Protein AF-A0A960M3T7-F1 (afdb_monomer)

Secondary structure (DSSP, 8-state):
---HHHHHTS-GGGG---S-GGG----SGGGHHHHHHHHHHTTSSS-B--S-SEEEEEEEE---HHHHHHHHHHHHHHHHTT-EEEEEEEEEE-PBP-TTT---SS--BHHHHHHHHHHTS---HHHHTS-EEEEEEPPBTTBSS--HHHHHHHHHTT-PPP--EEEE--TTSHHHHHHHHHHHS-TTS-EEEEB-S--TTS-HHHHHHHHHHHHHHHTT----

Nearest PDB structures (foldseek):
  8gh9-assembly1_A  TM=3.293E-01  e=2.771E-01  Homo sapiens
  3ooj-assembly1_F  TM=2.037E-01  e=3.857E-02  Escherichia coli
  6jo3-assembly1_A-2  TM=1.982E-01  e=5.579E-01  Thermoplasma acidophilum DSM 1728
  2yfk-assembly1_A-3  TM=1.477E-01  e=4.913E-01  Enterococcus faecalis
  9cbh-assembly1_A  TM=2.187E-01  e=2.737E+00  Danio rerio

Radius of gyration: 17.66 Å; Cα contacts (8 Å, |Δi|>4): 380; chains: 1; bounding box: 38×35×48 Å

Mean predicted aligned error: 3.91 Å

Sequence (224 aa):
MQSLEKITDCPYMGWIQQGERWTFQDWMEDKREEILPIIEKMGYFDEKRAQESSYRYGVVLGSLHASVKRRIAFLIEEWKRGVRFEAVVFLTGQRKLHPEKEPFEGLETETEMMIWAWKNAEMPMELRSLPFVAIDAKPHPFRQRPNTLITVQTWLAQNPQPGKCLVVSCQPYLNYQYQILRMVLPETFEIEIVGPSGGRQNPLSVLLDTVARTEIIKKGYLLL

Foldseek 3Di:
DDDPCNLVVHDLVVLADDDDQVPDDQPPPVCLVVVLVVLVVVVQFAFFADPDQEKQEAEEEFDQLVFLLQQLVRSQVNVVVRRDYQEYEYLFAADAHDCVRHVDDPDGGSQRSSVVSNVPDDHDVVRVPHHYYYQHFYADPVGNHDDSLRSLVSVVVVVDDFIEYAYEGEGNQQLLSVLSCVVRDDPSYHYDYGGHGDPSPRRVSSSSNSVSSNVCSVVVDDPD

Solvent-accessible surface area (backbone atoms only — not comparable to full-atom values): 12717 Å² total; per-residue (Å²): 130,88,54,68,48,73,76,65,75,42,57,53,77,77,37,57,76,83,80,57,78,92,72,56,68,80,54,65,60,92,46,43,86,72,49,48,64,52,48,47,75,70,58,39,32,59,59,39,76,79,90,65,52,72,31,47,28,38,31,39,54,62,61,60,56,74,56,35,54,52,28,54,51,45,54,49,49,44,41,75,75,59,34,46,54,64,27,37,37,34,41,23,16,66,33,68,55,49,62,92,77,42,77,56,84,95,52,62,25,40,35,53,47,50,53,50,52,57,75,71,50,92,66,60,66,73,72,70,69,38,56,74,46,76,36,73,19,64,53,45,100,92,34,93,53,48,47,73,67,52,19,49,53,54,44,55,74,69,64,66,80,75,39,36,31,43,34,29,40,43,33,51,46,44,64,37,53,47,53,54,46,66,73,69,50,59,86,64,45,44,79,46,76,27,27,51,52,36,50,79,86,51,55,53,33,52,52,44,22,45,51,26,55,32,58,42,41,73,73,71,49,82,89,126

pLDDT: mean 93.37, std 8.19, range [50.06, 98.88]

Structure (mmCIF, N/CA/C/O backbone):
data_AF-A0A960M3T7-F1
#
_entry.id   AF-A0A960M3T7-F1
#
loop_
_atom_site.group_PDB
_atom_site.id
_atom_site.type_symbol
_atom_site.label_atom_id
_atom_site.label_alt_id
_atom_site.label_comp_id
_atom_site.label_asym_id
_atom_site.label_entity_id
_atom_site.label_seq_id
_atom_site.pdbx_PDB_ins_code
_atom_site.Cartn_x
_atom_site.Cartn_y
_atom_site.Cartn_z
_atom_site.occupancy
_atom_site.B_iso_or_equiv
_atom_site.auth_seq_id
_atom_site.auth_comp_id
_atom_site.auth_asym_id
_atom_site.auth_atom_id
_atom_site.pdbx_PDB_model_num
ATOM 1 N N . MET A 1 1 ? -4.597 0.255 -30.451 1.00 50.06 1 MET A N 1
ATOM 2 C CA . MET A 1 1 ? -3.673 0.497 -29.321 1.00 50.06 1 MET A CA 1
ATOM 3 C C . MET A 1 1 ? -2.579 -0.556 -29.419 1.00 50.06 1 MET A C 1
ATOM 5 O O . MET A 1 1 ? -2.932 -1.728 -29.485 1.00 50.06 1 MET A O 1
ATOM 9 N N . GLN A 1 2 ? -1.306 -0.181 -29.570 1.00 57.41 2 GLN A N 1
ATOM 10 C CA . GLN A 1 2 ? -0.222 -1.173 -29.520 1.00 57.41 2 GLN A CA 1
ATOM 11 C C . GLN A 1 2 ? -0.168 -1.757 -28.100 1.00 57.41 2 GLN A C 1
ATOM 13 O O . GLN A 1 2 ? -0.312 -1.013 -27.131 1.00 57.41 2 GLN A O 1
ATOM 18 N N . SER A 1 3 ? -0.051 -3.081 -27.974 1.00 78.81 3 SER A N 1
ATOM 19 C CA . SER A 1 3 ? 0.111 -3.732 -26.673 1.00 78.81 3 SER A CA 1
ATOM 20 C C . SER A 1 3 ? 1.536 -3.513 -26.165 1.00 78.81 3 SER A C 1
ATOM 22 O O . SER A 1 3 ? 2.467 -3.482 -26.966 1.00 78.81 3 SER A O 1
ATOM 24 N N . LEU A 1 4 ? 1.715 -3.389 -24.846 1.00 77.88 4 LEU A N 1
ATOM 25 C CA . LEU A 1 4 ? 3.041 -3.223 -24.235 1.00 77.88 4 LEU A CA 1
ATOM 26 C C . LEU A 1 4 ? 4.026 -4.313 -24.690 1.00 77.88 4 LEU A C 1
ATOM 28 O O . LEU A 1 4 ? 5.156 -3.992 -25.026 1.00 77.88 4 LEU A O 1
ATOM 32 N N . GLU A 1 5 ? 3.566 -5.563 -24.815 1.00 73.38 5 GLU A N 1
ATOM 33 C CA . GLU A 1 5 ? 4.363 -6.698 -25.311 1.00 73.38 5 GLU A CA 1
ATOM 34 C C . GLU A 1 5 ? 4.968 -6.462 -26.703 1.00 73.38 5 GLU A C 1
ATOM 36 O O . GLU A 1 5 ? 6.069 -6.929 -26.981 1.00 73.38 5 GLU A O 1
ATOM 41 N N . LYS A 1 6 ? 4.277 -5.713 -27.576 1.00 74.31 6 LYS A N 1
ATOM 42 C CA . LYS A 1 6 ? 4.786 -5.377 -28.915 1.00 74.31 6 LYS A CA 1
ATOM 43 C C . LYS A 1 6 ? 5.873 -4.304 -28.879 1.00 74.31 6 LYS A C 1
ATOM 45 O O . LYS A 1 6 ? 6.713 -4.285 -29.765 1.00 74.31 6 LYS A O 1
ATOM 50 N N . ILE A 1 7 ? 5.847 -3.414 -27.888 1.00 68.69 7 ILE A N 1
ATOM 51 C CA . ILE A 1 7 ? 6.826 -2.322 -27.740 1.00 68.69 7 ILE A CA 1
ATOM 52 C C . ILE A 1 7 ? 8.078 -2.829 -27.023 1.00 68.69 7 ILE A C 1
ATOM 54 O O . ILE A 1 7 ? 9.207 -2.463 -27.355 1.00 68.69 7 ILE A O 1
ATOM 58 N N . THR A 1 8 ? 7.894 -3.709 -26.042 1.00 72.94 8 THR A N 1
ATOM 59 C CA . THR A 1 8 ? 8.995 -4.304 -25.282 1.00 72.94 8 THR A CA 1
ATOM 60 C C . THR A 1 8 ? 9.704 -5.426 -26.032 1.00 72.94 8 THR A C 1
ATOM 62 O O . THR A 1 8 ? 10.828 -5.738 -25.653 1.00 72.94 8 THR A O 1
ATOM 65 N N . ASP A 1 9 ? 9.072 -6.018 -27.053 1.00 76.81 9 ASP A N 1
ATOM 66 C CA . ASP A 1 9 ? 9.498 -7.274 -27.700 1.00 76.81 9 ASP A CA 1
ATOM 67 C C . ASP A 1 9 ? 9.790 -8.383 -26.670 1.00 76.81 9 ASP A C 1
ATOM 69 O O . ASP A 1 9 ? 10.733 -9.164 -26.761 1.00 76.81 9 ASP A O 1
ATOM 73 N N . CYS A 1 10 ? 9.008 -8.383 -25.590 1.00 75.56 10 CYS A N 1
ATOM 74 C CA . CYS A 1 10 ? 9.244 -9.226 -24.429 1.00 75.56 10 CYS A CA 1
ATOM 75 C C . CYS A 1 10 ? 7.912 -9.513 -23.728 1.00 75.56 10 CYS A C 1
ATOM 77 O O . CYS A 1 10 ? 7.181 -8.554 -23.439 1.00 75.56 10 CYS A O 1
ATOM 79 N N . PRO A 1 11 ? 7.583 -10.788 -23.436 1.00 78.00 11 PRO A N 1
ATOM 80 C CA . PRO A 1 11 ? 6.364 -11.142 -22.716 1.00 78.00 11 PRO A CA 1
ATOM 81 C C . PRO A 1 11 ? 6.416 -10.628 -21.274 1.00 78.00 11 PRO A C 1
ATOM 83 O O . PRO A 1 11 ? 7.497 -10.456 -20.714 1.00 78.00 11 PRO A O 1
ATOM 86 N N . TYR A 1 12 ? 5.255 -10.485 -20.622 1.00 74.19 12 TYR A N 1
ATOM 87 C CA . TYR A 1 12 ? 5.168 -10.020 -19.226 1.00 74.19 12 TYR A CA 1
ATOM 88 C C . TYR A 1 12 ? 6.132 -10.738 -18.263 1.00 74.19 12 TYR A C 1
ATOM 90 O O . TYR A 1 12 ? 6.700 -10.110 -17.374 1.00 74.19 12 TYR A O 1
ATOM 98 N N . MET A 1 13 ? 6.353 -12.045 -18.442 1.00 75.25 13 MET A N 1
ATOM 99 C CA . MET A 1 13 ? 7.277 -12.818 -17.599 1.00 75.25 13 MET A CA 1
ATOM 100 C C . MET A 1 13 ? 8.719 -12.309 -17.659 1.00 75.25 13 MET A C 1
ATOM 102 O O . MET A 1 13 ? 9.418 -12.368 -16.653 1.00 75.25 13 MET A O 1
ATOM 106 N N . GLY A 1 14 ? 9.156 -11.782 -18.803 1.00 80.50 14 GLY A N 1
ATOM 107 C CA . GLY A 1 14 ? 10.494 -11.215 -18.947 1.00 80.50 14 GLY A CA 1
ATOM 108 C C . GLY A 1 14 ? 10.637 -9.822 -18.333 1.00 80.50 14 GLY A C 1
ATOM 109 O O . GLY A 1 14 ? 11.737 -9.283 -18.333 1.00 80.50 14 GLY A O 1
ATOM 110 N N . TRP A 1 15 ? 9.559 -9.234 -17.797 1.00 86.75 15 TRP A N 1
ATOM 111 C CA . TRP A 1 15 ? 9.626 -7.952 -17.089 1.00 86.75 15 TRP A CA 1
ATOM 112 C C . TRP A 1 15 ? 9.791 -8.107 -15.577 1.00 86.75 15 TRP A C 1
ATOM 114 O O . TRP A 1 15 ? 10.105 -7.137 -14.888 1.00 86.75 15 TRP A O 1
ATOM 124 N N . ILE A 1 16 ? 9.550 -9.309 -15.047 1.00 89.00 16 ILE A N 1
ATOM 125 C CA . ILE A 1 16 ? 9.663 -9.579 -13.617 1.00 89.00 16 ILE A CA 1
ATOM 126 C C . ILE A 1 16 ? 11.135 -9.658 -13.234 1.00 89.00 16 ILE A C 1
ATOM 128 O O . ILE A 1 16 ? 11.885 -10.475 -13.762 1.00 89.00 16 ILE A O 1
ATOM 132 N N . GLN A 1 17 ? 11.517 -8.871 -12.232 1.00 90.94 17 GLN A N 1
ATOM 133 C CA . GLN A 1 17 ? 12.835 -8.956 -11.610 1.00 90.94 17 GLN A CA 1
ATOM 134 C C . GLN A 1 17 ? 12.744 -9.532 -10.197 1.00 90.94 17 GLN A C 1
ATOM 136 O O . GLN A 1 17 ? 11.734 -9.389 -9.502 1.00 90.94 17 GLN A O 1
ATOM 141 N N . GLN A 1 18 ? 13.810 -10.215 -9.782 1.00 86.44 18 GLN A N 1
ATOM 142 C CA . GLN A 1 18 ? 13.960 -10.761 -8.434 1.00 86.44 18 GLN A CA 1
ATOM 143 C C . GLN A 1 18 ? 14.681 -9.763 -7.525 1.00 86.44 18 GLN A C 1
ATOM 145 O O . GLN A 1 18 ? 15.472 -8.944 -7.986 1.00 86.44 18 GLN A O 1
ATOM 150 N N . GLY A 1 19 ? 14.427 -9.861 -6.221 1.00 85.12 19 GLY A N 1
ATOM 151 C CA . GLY A 1 19 ? 15.014 -8.972 -5.221 1.00 85.12 19 GLY A CA 1
ATOM 152 C C . GLY A 1 19 ? 14.168 -7.733 -4.934 1.00 85.12 19 GLY A C 1
ATOM 153 O O . GLY A 1 19 ? 12.964 -7.691 -5.198 1.00 85.12 19 GLY A O 1
ATOM 154 N N . GLU A 1 20 ? 14.799 -6.736 -4.323 1.00 83.31 20 GLU A N 1
ATOM 155 C CA . GLU A 1 20 ? 14.128 -5.509 -3.910 1.00 83.31 20 GLU A CA 1
ATOM 156 C C . GLU A 1 20 ? 14.073 -4.510 -5.071 1.00 83.31 20 GLU A C 1
ATOM 158 O O . GLU A 1 20 ? 15.020 -4.355 -5.833 1.00 83.31 20 GLU A O 1
ATOM 163 N N . ARG A 1 21 ? 12.965 -3.776 -5.206 1.00 87.00 21 ARG A N 1
ATOM 164 C CA . ARG A 1 21 ? 12.732 -2.908 -6.381 1.00 87.00 21 ARG A CA 1
ATOM 165 C C . ARG A 1 21 ? 13.755 -1.788 -6.560 1.00 87.00 21 ARG A C 1
ATOM 167 O O . ARG A 1 21 ? 13.882 -1.250 -7.648 1.00 87.00 21 ARG A O 1
ATOM 174 N N . TRP A 1 22 ? 14.461 -1.414 -5.497 1.00 83.12 22 TRP A N 1
ATOM 175 C CA . TRP A 1 22 ? 15.534 -0.419 -5.561 1.00 83.12 22 TRP A CA 1
ATOM 176 C C . TRP A 1 22 ? 16.887 -1.003 -5.986 1.00 83.12 22 TRP A C 1
ATOM 178 O O . TRP A 1 22 ? 17.843 -0.249 -6.104 1.00 83.12 22 TRP A O 1
ATOM 188 N N . THR A 1 23 ? 16.983 -2.321 -6.173 1.00 87.75 23 THR A N 1
ATOM 189 C CA . THR A 1 23 ? 18.163 -3.004 -6.723 1.00 87.75 23 THR A CA 1
ATOM 190 C C . THR A 1 23 ? 17.923 -3.497 -8.148 1.00 87.75 23 THR A C 1
ATOM 192 O O . THR A 1 23 ? 18.740 -4.248 -8.676 1.00 87.75 23 THR A O 1
ATOM 195 N N . PHE A 1 24 ? 16.779 -3.155 -8.748 1.00 91.75 24 PHE A N 1
ATOM 196 C CA . PHE A 1 24 ? 16.462 -3.541 -10.118 1.00 91.75 24 PHE A CA 1
ATOM 197 C C . PHE A 1 24 ? 17.435 -2.885 -11.089 1.00 91.75 24 PHE A C 1
ATOM 199 O O . PHE A 1 24 ? 17.884 -1.761 -10.877 1.00 91.75 24 PHE A O 1
ATOM 206 N N . GLN A 1 25 ? 17.751 -3.605 -12.160 1.00 88.56 25 GLN A N 1
ATOM 207 C CA . GLN A 1 25 ? 18.485 -3.025 -13.271 1.00 88.56 25 GLN A CA 1
ATOM 208 C C . GLN A 1 25 ? 17.537 -2.128 -14.063 1.00 88.56 25 GLN A C 1
ATOM 210 O O . GLN A 1 25 ? 16.398 -2.512 -14.347 1.00 88.56 25 GLN A O 1
ATOM 215 N N . ASP A 1 26 ? 18.015 -0.950 -14.443 1.00 87.00 26 ASP A N 1
ATOM 216 C CA . ASP A 1 26 ? 17.256 0.004 -15.247 1.00 87.00 26 ASP A CA 1
ATOM 217 C C . ASP A 1 26 ? 17.389 -0.345 -16.730 1.00 87.00 26 ASP A C 1
ATOM 219 O O . ASP A 1 26 ? 18.117 0.285 -17.493 1.00 87.00 26 ASP A O 1
ATOM 223 N N . TRP A 1 27 ? 16.702 -1.414 -17.132 1.00 83.69 27 TRP A N 1
ATOM 224 C CA . TRP A 1 27 ? 16.558 -1.803 -18.533 1.00 83.69 27 TRP A CA 1
ATOM 225 C C . TRP A 1 27 ? 15.289 -1.160 -19.131 1.00 83.69 27 TRP A C 1
ATOM 227 O O . TRP A 1 27 ? 14.293 -0.975 -18.429 1.00 83.69 27 TRP A O 1
ATOM 237 N N . MET A 1 28 ? 15.330 -0.824 -20.429 1.00 87.88 28 MET A N 1
ATOM 238 C CA . MET A 1 28 ? 1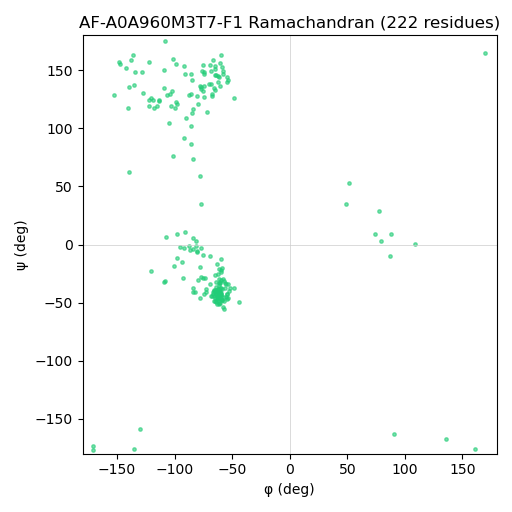4.270 -0.162 -21.226 1.00 87.88 28 MET A CA 1
ATOM 239 C C . MET A 1 28 ? 14.042 1.334 -20.976 1.00 87.88 28 MET A C 1
ATOM 241 O O . MET A 1 28 ? 13.081 1.891 -21.503 1.00 87.88 28 MET A O 1
ATOM 245 N N . GLU A 1 29 ? 14.897 2.019 -20.216 1.00 94.25 29 GLU A N 1
ATOM 246 C CA . GLU A 1 29 ? 14.758 3.472 -20.020 1.00 94.25 29 GLU A CA 1
ATOM 247 C C . GLU A 1 29 ? 14.780 4.270 -21.334 1.00 94.25 29 GLU A C 1
ATOM 249 O O . GLU A 1 29 ? 14.091 5.282 -21.455 1.00 94.25 29 GLU A O 1
ATOM 254 N N . ASP A 1 30 ? 15.481 3.772 -22.352 1.00 94.00 30 ASP A N 1
ATOM 255 C CA . ASP A 1 30 ? 15.488 4.307 -23.715 1.00 94.00 30 ASP A CA 1
ATOM 256 C C . ASP A 1 30 ? 14.097 4.306 -24.382 1.00 94.00 30 ASP A C 1
ATOM 258 O O . ASP A 1 30 ? 13.835 5.141 -25.244 1.00 94.00 30 ASP A O 1
ATOM 262 N N . LYS A 1 31 ? 13.174 3.441 -23.935 1.00 93.44 31 LYS A N 1
ATOM 263 C CA . LYS A 1 31 ? 11.785 3.341 -24.425 1.00 93.44 31 LYS A CA 1
ATOM 264 C C . LYS A 1 31 ? 10.761 4.070 -23.549 1.00 93.44 31 LYS A C 1
ATOM 266 O O . LYS A 1 31 ? 9.551 3.900 -23.738 1.00 93.44 31 LYS A O 1
ATOM 271 N N . ARG A 1 32 ? 11.195 4.866 -22.565 1.00 94.75 32 ARG A N 1
ATOM 272 C CA . ARG A 1 32 ? 10.296 5.518 -21.593 1.00 94.75 32 ARG A CA 1
ATOM 273 C C . ARG A 1 32 ? 9.186 6.335 -22.256 1.00 94.75 32 ARG A C 1
ATOM 275 O O . ARG A 1 32 ? 8.031 6.184 -21.864 1.00 94.75 32 ARG A O 1
ATOM 282 N N . GLU A 1 33 ? 9.510 7.152 -23.256 1.00 95.44 33 GLU A N 1
ATOM 283 C CA . GLU A 1 33 ? 8.531 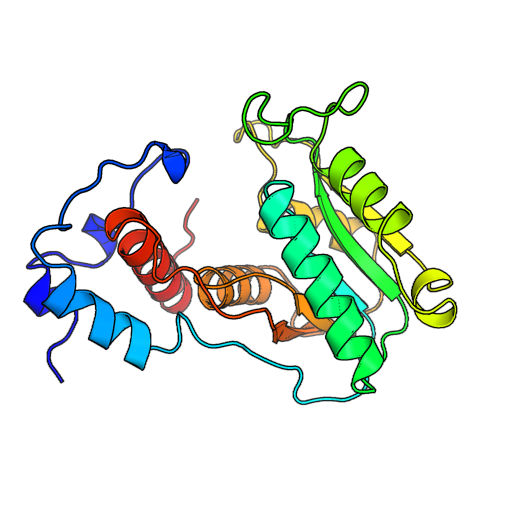8.021 -23.933 1.00 95.44 33 GLU A CA 1
ATOM 284 C C . GLU A 1 33 ? 7.449 7.233 -24.691 1.00 95.44 33 GLU A C 1
ATOM 286 O O . GLU A 1 33 ? 6.321 7.701 -24.834 1.00 95.44 33 GLU A O 1
ATOM 291 N N . GLU A 1 34 ? 7.749 6.004 -25.119 1.00 94.31 34 GLU A N 1
ATOM 292 C CA . GLU A 1 34 ? 6.789 5.123 -25.792 1.00 94.31 34 GLU A CA 1
ATOM 293 C C . GLU A 1 34 ? 5.920 4.344 -24.792 1.00 94.31 34 GLU A C 1
ATOM 295 O O . GLU A 1 34 ? 4.709 4.194 -24.979 1.00 94.31 34 GLU A O 1
ATOM 300 N N . ILE A 1 35 ? 6.526 3.851 -23.708 1.00 94.00 35 ILE A N 1
ATOM 301 C CA . ILE A 1 35 ? 5.872 2.961 -22.740 1.00 94.00 35 ILE A CA 1
ATOM 302 C C . ILE A 1 35 ? 5.037 3.740 -21.718 1.00 94.00 35 ILE A C 1
ATOM 304 O O . ILE A 1 35 ? 3.928 3.324 -21.365 1.00 94.00 35 ILE A O 1
ATOM 308 N N . LEU A 1 36 ? 5.545 4.871 -21.227 1.00 95.62 36 LEU A N 1
ATOM 309 C CA . LEU A 1 36 ? 4.936 5.606 -20.119 1.00 95.62 36 LEU A CA 1
ATOM 310 C C . LEU A 1 36 ? 3.500 6.082 -20.418 1.00 95.62 36 LEU A C 1
ATOM 312 O O . LEU A 1 36 ? 2.641 5.866 -19.558 1.00 95.62 36 LEU A O 1
ATOM 316 N N . PRO A 1 37 ? 3.172 6.620 -21.616 1.00 95.88 37 PRO A N 1
ATOM 317 C CA . PRO A 1 37 ? 1.796 6.999 -21.952 1.00 95.88 37 PRO A CA 1
ATOM 318 C C . PRO A 1 37 ? 0.813 5.820 -21.958 1.00 95.88 37 PRO A C 1
ATOM 320 O O . PRO A 1 37 ? -0.390 6.008 -21.778 1.00 95.88 37 PRO A O 1
ATOM 323 N N . ILE A 1 38 ? 1.293 4.594 -22.184 1.00 95.12 38 ILE A N 1
ATOM 324 C CA . ILE A 1 38 ? 0.450 3.394 -22.164 1.00 95.12 38 ILE A CA 1
ATOM 325 C C . ILE A 1 38 ? 0.169 2.980 -20.722 1.00 95.12 38 ILE A C 1
ATOM 327 O O . ILE A 1 38 ? -0.987 2.747 -20.378 1.00 95.12 38 ILE A O 1
ATOM 331 N N . ILE A 1 39 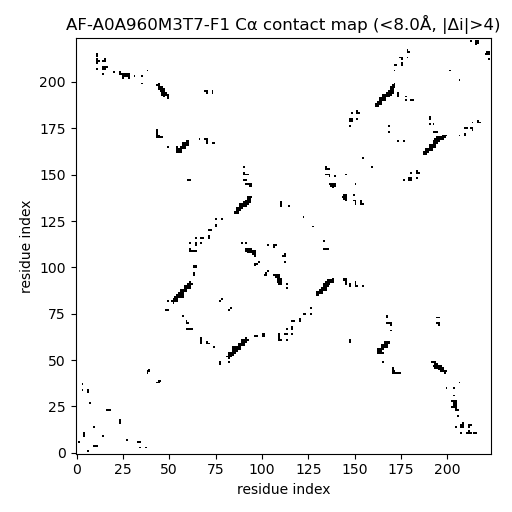? 1.197 2.958 -19.867 1.00 95.50 39 ILE A N 1
ATOM 332 C CA . ILE A 1 39 ? 1.040 2.679 -18.430 1.00 95.50 39 ILE A CA 1
ATOM 333 C C . ILE A 1 39 ? 0.113 3.717 -17.774 1.00 95.50 39 ILE A C 1
ATOM 335 O O . ILE A 1 39 ? -0.730 3.370 -16.945 1.00 95.50 39 ILE A O 1
ATOM 339 N N . GLU A 1 40 ? 0.204 4.977 -18.199 1.00 96.00 40 GLU A N 1
ATOM 340 C CA . GLU A 1 40 ? -0.703 6.049 -17.786 1.00 96.00 40 GLU A CA 1
ATOM 341 C C . GLU A 1 40 ? -2.152 5.773 -18.197 1.00 96.00 40 GLU A C 1
ATOM 343 O O . GLU A 1 40 ? -3.030 5.752 -17.339 1.00 96.00 40 GLU A O 1
ATOM 348 N N . LYS A 1 41 ? -2.407 5.444 -19.472 1.00 95.25 41 LYS A N 1
ATOM 349 C CA . LYS A 1 41 ? -3.750 5.057 -19.953 1.00 95.25 41 LYS A CA 1
ATOM 350 C C . LYS A 1 41 ? -4.323 3.827 -19.243 1.00 95.25 41 LYS A C 1
ATOM 352 O O . LYS A 1 41 ? -5.536 3.640 -19.233 1.00 95.25 41 LYS A O 1
ATOM 357 N N . MET A 1 42 ? -3.472 2.990 -18.649 1.00 94.06 42 MET A N 1
ATOM 358 C CA . MET A 1 42 ? -3.873 1.847 -17.824 1.00 94.06 42 MET A CA 1
ATOM 359 C C . MET A 1 42 ? -4.232 2.232 -16.370 1.00 94.06 42 MET A C 1
ATOM 361 O O . MET A 1 42 ? -4.608 1.358 -15.587 1.00 94.06 42 MET A O 1
ATOM 365 N N . GLY A 1 43 ? -4.124 3.510 -15.984 1.00 95.94 43 GLY A N 1
ATOM 366 C CA . GLY A 1 43 ? -4.530 4.025 -14.671 1.00 95.94 43 GLY A CA 1
ATOM 367 C C . GLY A 1 43 ? -3.543 3.725 -13.535 1.00 95.94 43 GLY A C 1
ATOM 368 O O . GLY A 1 43 ? -3.953 3.550 -12.382 1.00 95.94 43 GLY A O 1
ATOM 369 N N . TYR A 1 44 ? -2.248 3.608 -13.846 1.00 97.06 44 TYR A N 1
ATOM 370 C CA . TYR A 1 44 ? -1.194 3.315 -12.861 1.00 97.06 44 TYR A CA 1
ATOM 371 C C . TYR A 1 44 ? -0.625 4.551 -12.157 1.00 97.06 44 TYR A C 1
ATOM 373 O O . TYR A 1 44 ? 0.193 4.391 -11.256 1.00 97.06 44 TYR A O 1
ATOM 381 N N . PHE A 1 45 ? -1.026 5.767 -12.533 1.00 98.00 45 PHE A N 1
ATOM 382 C CA . PHE A 1 45 ? -0.475 6.995 -11.941 1.00 98.00 45 PHE A CA 1
ATOM 383 C C . PHE A 1 45 ? -1.514 7.881 -11.272 1.00 98.00 45 PHE A C 1
ATOM 385 O O . PHE A 1 45 ? -1.152 8.642 -10.374 1.00 98.00 45 PHE A O 1
ATOM 392 N N . ASP A 1 46 ? -2.779 7.751 -11.657 1.00 98.00 46 ASP A N 1
ATOM 393 C CA . ASP A 1 46 ? -3.843 8.600 -11.144 1.00 98.00 46 ASP A CA 1
ATOM 394 C C . ASP A 1 46 ? -4.225 8.235 -9.716 1.00 98.00 46 ASP A C 1
ATOM 396 O O . ASP A 1 46 ? -4.154 7.079 -9.284 1.00 98.00 46 ASP A O 1
ATOM 400 N N . GLU A 1 47 ? -4.642 9.253 -8.979 1.00 98.25 47 GLU A N 1
ATOM 401 C CA . GLU A 1 47 ? -5.230 9.089 -7.662 1.00 98.25 47 GLU A CA 1
ATOM 402 C C . GLU A 1 47 ? -6.522 8.267 -7.753 1.00 98.25 47 GLU A C 1
ATOM 404 O O . GLU A 1 47 ? -7.330 8.451 -8.663 1.00 98.25 47 GLU A O 1
ATOM 409 N N . LYS A 1 48 ? -6.737 7.375 -6.784 1.00 98.50 48 LYS A N 1
ATOM 410 C CA . LYS A 1 48 ? -8.001 6.648 -6.628 1.00 98.50 48 LYS A CA 1
ATOM 411 C C . LYS A 1 48 ? -8.605 7.012 -5.283 1.00 98.50 48 LYS A C 1
ATOM 413 O O . LYS A 1 48 ? -7.988 6.738 -4.259 1.00 98.50 48 LYS A O 1
ATOM 418 N N . ARG A 1 49 ? -9.784 7.635 -5.301 1.00 98.62 49 ARG A N 1
ATOM 419 C CA . ARG A 1 49 ? -10.553 8.065 -4.121 1.00 98.62 49 ARG A CA 1
ATOM 420 C C . ARG A 1 49 ? -11.648 7.051 -3.798 1.00 98.62 49 ARG A C 1
ATOM 422 O O . ARG A 1 49 ? -12.120 6.366 -4.705 1.00 98.62 49 ARG A O 1
ATOM 429 N N . ALA A 1 50 ? -12.074 7.018 -2.537 1.00 98.62 50 ALA A N 1
ATOM 430 C CA . ALA A 1 50 ? -13.168 6.165 -2.090 1.00 98.62 50 ALA A CA 1
ATOM 431 C C . ALA A 1 50 ? -14.473 6.505 -2.833 1.00 98.62 50 ALA A C 1
ATOM 433 O O . ALA A 1 50 ? -14.799 7.685 -3.011 1.00 98.62 50 ALA A O 1
ATOM 434 N N . GLN A 1 51 ? -15.218 5.498 -3.265 1.00 98.50 51 GLN A N 1
ATOM 435 C CA . GLN A 1 51 ? -16.522 5.658 -3.902 1.00 98.50 51 GLN A CA 1
ATOM 436 C C . GLN A 1 51 ? -17.649 5.577 -2.873 1.00 98.50 51 GLN A C 1
ATOM 438 O O . GLN A 1 51 ? -18.674 6.236 -3.033 1.00 98.50 51 GLN A O 1
ATOM 443 N N . GLU A 1 52 ? -17.439 4.836 -1.785 1.00 98.38 52 GLU A N 1
ATOM 444 C CA . GLU A 1 52 ? -18.391 4.753 -0.681 1.00 98.38 52 GLU A CA 1
ATOM 445 C C . GLU A 1 52 ? -17.991 5.625 0.509 1.00 98.38 52 GLU A C 1
ATOM 447 O O . GLU A 1 52 ? -16.830 6.008 0.675 1.00 98.38 52 GLU A O 1
ATOM 452 N N . SER A 1 53 ? -18.971 5.938 1.359 1.00 98.25 53 SER A N 1
ATOM 453 C CA . SER A 1 53 ? -18.801 6.804 2.528 1.00 98.25 53 SER A CA 1
ATOM 454 C C . SER A 1 53 ? -18.600 6.049 3.844 1.00 98.25 53 SER A C 1
ATOM 456 O O . SER A 1 53 ? -18.222 6.673 4.834 1.00 98.25 53 SER A O 1
ATOM 458 N N . SER A 1 54 ? -18.830 4.733 3.889 1.00 98.62 54 SER A N 1
ATOM 459 C CA . SER A 1 54 ? -18.755 3.934 5.117 1.00 98.62 54 SER A CA 1
ATOM 460 C C . SER A 1 54 ? -18.104 2.575 4.876 1.00 98.62 54 SER A C 1
ATOM 462 O O . SER A 1 54 ? -18.416 1.884 3.909 1.00 98.62 54 SER A O 1
ATOM 464 N N . TYR A 1 55 ? -17.201 2.199 5.777 1.00 98.81 55 TYR A N 1
ATOM 465 C CA . TYR A 1 55 ? -16.452 0.949 5.750 1.00 98.81 55 TYR A CA 1
ATOM 466 C C . TYR A 1 55 ? -16.391 0.366 7.156 1.00 98.81 55 TYR A C 1
ATOM 468 O O . TYR A 1 55 ? -16.474 1.081 8.151 1.00 98.81 55 TYR A O 1
ATOM 476 N N . ARG A 1 56 ? -16.150 -0.937 7.261 1.00 98.75 56 ARG A N 1
ATOM 477 C CA . ARG A 1 56 ? -15.813 -1.537 8.551 1.00 98.75 56 ARG A CA 1
ATOM 478 C C . ARG A 1 56 ? -14.377 -1.193 8.944 1.00 98.75 56 ARG A C 1
ATOM 480 O O . ARG A 1 56 ? -14.108 -0.821 10.083 1.00 98.75 56 ARG A O 1
ATOM 487 N N . TYR A 1 57 ? -13.459 -1.260 7.980 1.00 98.88 57 TYR A N 1
ATOM 488 C CA . TYR A 1 57 ? -12.031 -1.073 8.223 1.00 98.88 57 TYR A CA 1
ATOM 489 C C . TYR A 1 57 ? -11.415 -0.027 7.295 1.00 98.88 57 TYR A C 1
ATOM 491 O O . TYR A 1 57 ? -11.548 -0.125 6.076 1.00 98.88 57 TYR A O 1
ATOM 499 N N . GLY A 1 58 ? -10.671 0.918 7.870 1.00 98.75 58 GLY A N 1
ATOM 500 C CA . GLY A 1 58 ? -9.651 1.695 7.169 1.00 98.75 58 GLY A CA 1
ATOM 501 C C . GLY A 1 58 ? -8.315 0.964 7.276 1.00 98.75 58 GLY A C 1
ATOM 502 O O . GLY A 1 58 ? -7.732 0.886 8.356 1.00 98.75 58 GLY A O 1
ATOM 503 N N . VAL A 1 59 ? -7.833 0.387 6.180 1.00 98.88 59 VAL A N 1
ATOM 504 C CA . VAL A 1 59 ? -6.650 -0.482 6.174 1.00 98.88 59 VAL A CA 1
ATOM 505 C C . VAL A 1 59 ? -5.467 0.245 5.541 1.00 98.88 59 VAL A C 1
ATOM 507 O O . VAL A 1 59 ? -5.570 0.727 4.419 1.00 98.88 59 VAL A O 1
ATOM 510 N N . VAL A 1 60 ? -4.314 0.287 6.208 1.00 98.75 60 VAL A N 1
ATOM 511 C CA . VAL A 1 60 ? -3.075 0.864 5.659 1.00 98.75 60 VAL A CA 1
ATOM 512 C C . VAL A 1 60 ? -2.037 -0.232 5.466 1.00 98.75 60 VAL A C 1
ATOM 514 O O . VAL A 1 60 ? -1.669 -0.933 6.409 1.00 98.75 60 VAL A O 1
ATOM 517 N N . LEU A 1 61 ? -1.539 -0.375 4.236 1.00 98.38 61 LEU A N 1
ATOM 518 C CA . LEU A 1 61 ? -0.491 -1.348 3.927 1.00 98.38 61 LEU A CA 1
ATOM 519 C C . LEU A 1 61 ? 0.889 -0.868 4.408 1.00 98.38 61 LEU A C 1
ATOM 521 O O . LEU A 1 61 ? 1.188 0.330 4.349 1.00 98.38 61 LEU A O 1
ATOM 525 N N . GLY A 1 62 ? 1.761 -1.808 4.779 1.00 97.06 62 GLY A N 1
ATOM 526 C CA . GLY A 1 62 ? 3.176 -1.566 5.081 1.00 97.06 62 GLY A CA 1
ATOM 527 C C . GLY A 1 62 ? 4.021 -1.170 3.867 1.00 97.06 62 GLY A C 1
ATOM 528 O O . GLY A 1 62 ? 3.706 -1.510 2.719 1.00 97.06 62 GLY A O 1
ATOM 529 N N . SER A 1 63 ? 5.053 -0.359 4.104 1.00 95.31 63 SER A N 1
ATOM 530 C CA . SER A 1 63 ? 6.068 0.073 3.130 1.00 95.31 63 SER A CA 1
ATOM 531 C C . SER A 1 63 ? 7.196 0.823 3.853 1.00 95.31 63 SER A C 1
ATOM 533 O O . SER A 1 63 ? 7.192 0.954 5.074 1.00 95.31 63 SER A O 1
ATOM 535 N N . LEU A 1 64 ? 8.126 1.393 3.085 1.00 95.62 64 LEU A N 1
ATOM 536 C CA . LEU A 1 64 ? 9.079 2.381 3.584 1.00 95.62 64 LEU A CA 1
ATOM 537 C C . LEU A 1 64 ? 8.364 3.602 4.187 1.00 95.62 64 LEU A C 1
ATOM 539 O O . LEU A 1 64 ? 7.311 4.018 3.687 1.00 95.62 64 LEU A O 1
ATOM 543 N N . HIS A 1 65 ? 8.987 4.234 5.182 1.00 96.38 65 HIS A N 1
ATOM 544 C CA . HIS A 1 65 ? 8.454 5.393 5.909 1.00 96.38 65 HIS A CA 1
ATOM 545 C C . HIS A 1 65 ? 7.820 6.481 5.028 1.00 96.38 65 HIS A C 1
ATOM 547 O O . HIS A 1 65 ? 6.676 6.874 5.261 1.00 96.38 65 HIS A O 1
ATOM 553 N N . ALA A 1 66 ? 8.504 6.931 3.971 1.00 95.94 66 ALA A N 1
ATOM 554 C CA . ALA A 1 66 ? 7.967 7.958 3.075 1.00 95.94 66 ALA A CA 1
ATOM 555 C C . ALA A 1 66 ? 6.630 7.543 2.428 1.00 95.94 66 ALA A C 1
ATOM 557 O O . ALA A 1 66 ? 5.715 8.354 2.299 1.00 95.94 66 ALA A O 1
ATOM 558 N N . SER A 1 67 ? 6.483 6.266 2.060 1.00 96.62 67 SER A N 1
ATOM 559 C CA . SER A 1 67 ? 5.226 5.736 1.520 1.00 96.62 67 SER A CA 1
ATOM 560 C C . SER A 1 67 ? 4.155 5.599 2.600 1.00 96.62 67 SER A C 1
ATOM 562 O O . SER A 1 67 ? 3.002 5.932 2.349 1.00 96.62 67 SER A O 1
ATOM 564 N N . VAL A 1 68 ? 4.519 5.147 3.803 1.00 98.00 68 VAL A N 1
ATOM 565 C CA . VAL A 1 68 ? 3.592 5.048 4.942 1.00 98.00 68 VAL A CA 1
ATOM 566 C C . VAL A 1 68 ? 3.003 6.414 5.284 1.00 98.00 68 VAL A C 1
ATOM 568 O O . VAL A 1 68 ? 1.782 6.531 5.367 1.00 98.00 68 VAL A O 1
ATOM 571 N N . LYS A 1 69 ? 3.830 7.466 5.386 1.00 98.25 69 LYS A N 1
ATOM 572 C CA . LYS A 1 69 ? 3.343 8.837 5.617 1.00 98.25 69 LYS A CA 1
ATOM 573 C C . LYS A 1 69 ? 2.320 9.260 4.570 1.00 98.25 69 LYS A C 1
ATOM 575 O O . LYS A 1 69 ? 1.278 9.800 4.925 1.00 98.25 69 LYS A O 1
ATOM 580 N N . ARG A 1 70 ? 2.591 8.983 3.289 1.00 98.31 70 ARG A N 1
ATOM 581 C CA . ARG A 1 70 ? 1.667 9.299 2.189 1.00 98.31 70 ARG A CA 1
ATOM 582 C C . ARG A 1 70 ? 0.343 8.544 2.308 1.00 98.31 70 ARG A C 1
ATOM 584 O O . ARG A 1 70 ? -0.700 9.135 2.063 1.00 98.31 70 ARG A O 1
ATOM 591 N N . ARG A 1 71 ? 0.365 7.269 2.710 1.00 98.62 71 ARG A N 1
ATOM 592 C CA . ARG A 1 71 ? -0.857 6.467 2.910 1.00 98.62 71 ARG A CA 1
ATOM 593 C C . ARG A 1 71 ? -1.674 6.958 4.099 1.00 98.62 71 ARG A C 1
ATOM 595 O O . ARG A 1 71 ? -2.884 7.094 3.979 1.00 98.62 71 ARG A O 1
ATOM 602 N N . ILE A 1 72 ? -1.022 7.261 5.221 1.00 98.75 72 ILE A N 1
ATOM 603 C CA . ILE A 1 72 ? -1.693 7.809 6.407 1.00 98.75 72 ILE A CA 1
ATOM 604 C C . ILE A 1 72 ? -2.311 9.172 6.080 1.00 98.75 72 ILE A C 1
ATOM 606 O O . ILE A 1 72 ? -3.485 9.384 6.366 1.00 98.75 72 ILE A O 1
ATOM 610 N N . ALA A 1 73 ? -1.564 10.063 5.420 1.00 98.75 73 ALA A N 1
ATOM 611 C CA . ALA A 1 73 ? -2.084 11.355 4.974 1.00 98.75 73 ALA A CA 1
ATOM 612 C C . ALA A 1 73 ? -3.312 11.188 4.066 1.00 98.75 73 ALA A C 1
ATOM 614 O O . ALA A 1 73 ? -4.334 11.826 4.300 1.00 98.75 73 ALA A O 1
ATOM 615 N N . PHE A 1 74 ? -3.251 10.266 3.103 1.00 98.81 74 PHE A N 1
ATOM 616 C CA . PHE A 1 74 ? -4.375 9.981 2.216 1.00 98.81 74 PHE A CA 1
ATOM 617 C C . PHE A 1 74 ? -5.604 9.436 2.962 1.00 98.81 74 PHE A C 1
ATOM 619 O O . PHE A 1 74 ? -6.721 9.874 2.709 1.00 98.81 74 PHE A O 1
ATOM 626 N N . LEU A 1 75 ? -5.419 8.529 3.930 1.00 98.81 75 LEU A N 1
ATOM 627 C CA . LEU A 1 75 ? -6.514 8.037 4.775 1.00 98.81 75 LEU A CA 1
ATOM 628 C C . LEU A 1 75 ? -7.176 9.184 5.565 1.00 98.81 75 LEU A C 1
ATOM 630 O O . LEU A 1 75 ? -8.400 9.246 5.667 1.00 98.81 75 LEU A O 1
ATOM 634 N N . ILE A 1 76 ? -6.370 10.107 6.100 1.00 98.81 76 ILE A N 1
ATOM 635 C CA . ILE A 1 76 ? -6.851 11.298 6.816 1.00 98.81 76 ILE A CA 1
ATOM 636 C C . ILE A 1 76 ? -7.619 12.231 5.869 1.00 98.81 76 ILE A C 1
ATOM 638 O O . ILE A 1 76 ? -8.633 12.802 6.268 1.00 98.81 76 ILE A O 1
ATOM 642 N N . GLU A 1 77 ? -7.167 12.400 4.626 1.00 98.75 77 GLU A N 1
ATOM 643 C CA . GLU A 1 77 ? -7.891 13.173 3.611 1.00 98.75 77 GLU A CA 1
ATOM 644 C C . GLU A 1 77 ? -9.251 12.553 3.282 1.00 98.75 77 GLU A C 1
ATOM 646 O O . GLU A 1 77 ? -10.249 13.273 3.263 1.00 98.75 77 GLU A O 1
ATOM 651 N N . GLU A 1 78 ? -9.323 11.232 3.096 1.00 98.88 78 GLU A N 1
ATOM 652 C CA . GLU A 1 78 ? -10.600 10.542 2.879 1.00 98.88 78 GLU A CA 1
ATOM 653 C C . GLU A 1 78 ? -11.547 10.745 4.064 1.00 98.88 78 GLU A C 1
ATOM 655 O O . GLU A 1 78 ? -12.722 11.073 3.876 1.00 98.88 78 GLU A O 1
ATOM 660 N N . TRP A 1 79 ? -11.025 10.661 5.291 1.00 98.81 79 TRP A N 1
ATOM 661 C CA . TRP A 1 79 ? -11.800 10.984 6.485 1.00 98.81 79 TRP A CA 1
ATOM 662 C C . TRP A 1 79 ? -12.327 12.423 6.459 1.00 98.81 79 TRP A C 1
ATOM 664 O O . TRP A 1 79 ? -13.516 12.665 6.681 1.00 98.81 79 TRP A O 1
ATOM 674 N N . LYS A 1 80 ? -11.478 13.402 6.135 1.00 98.62 80 LYS A N 1
ATOM 675 C CA . LYS A 1 80 ? -11.887 14.812 6.010 1.00 98.62 80 LYS A CA 1
ATOM 676 C C . LYS A 1 80 ? -12.935 15.022 4.910 1.00 98.62 80 LYS A C 1
ATOM 678 O O . LYS A 1 80 ? -13.782 15.897 5.056 1.00 98.62 80 LYS A O 1
ATOM 683 N N . ARG A 1 81 ? -12.932 14.194 3.860 1.00 98.44 81 ARG A N 1
ATOM 684 C CA . ARG A 1 81 ? -13.916 14.206 2.762 1.00 98.44 81 ARG A CA 1
ATOM 685 C C . ARG A 1 81 ? -15.281 13.614 3.144 1.00 98.44 81 ARG A C 1
ATOM 687 O O . ARG A 1 81 ? -16.230 13.742 2.379 1.00 98.44 81 ARG A O 1
ATOM 694 N N . GLY A 1 82 ? -15.396 12.995 4.319 1.00 98.56 82 GLY A N 1
ATOM 695 C CA . GLY A 1 82 ? -16.647 12.420 4.825 1.00 98.56 82 GLY A CA 1
ATOM 696 C C . GLY A 1 82 ? -16.679 10.894 4.843 1.00 98.56 82 GLY A C 1
ATOM 697 O O . GLY A 1 82 ? -17.665 10.324 5.300 1.00 98.56 82 GLY A O 1
ATOM 698 N N . VAL A 1 83 ? -15.605 10.227 4.414 1.00 98.75 83 VAL A N 1
ATOM 699 C CA . VAL A 1 83 ? -15.488 8.770 4.515 1.00 98.75 83 VAL A CA 1
ATOM 700 C C . VAL A 1 83 ? -15.310 8.362 5.977 1.00 98.75 83 VAL A C 1
ATOM 702 O O . VAL A 1 83 ? -14.577 9.008 6.727 1.00 98.75 83 VAL A O 1
ATOM 705 N N . ARG A 1 84 ? -15.982 7.301 6.416 1.00 98.75 84 ARG A N 1
ATOM 706 C CA . ARG A 1 84 ? -15.919 6.798 7.792 1.00 98.75 84 ARG A CA 1
ATOM 707 C C . ARG A 1 84 ? -15.600 5.314 7.819 1.00 98.75 84 ARG A C 1
ATOM 709 O O . ARG A 1 84 ? -15.993 4.567 6.929 1.00 98.75 84 ARG A O 1
ATOM 716 N N . PHE A 1 85 ? -14.909 4.899 8.870 1.00 98.44 85 PHE A N 1
ATOM 717 C CA . PHE A 1 85 ? -14.646 3.499 9.169 1.00 98.44 85 PHE A CA 1
ATOM 718 C C . PHE A 1 85 ? -14.710 3.243 10.672 1.00 98.44 85 PHE A C 1
ATOM 720 O O . PHE A 1 85 ? -14.469 4.155 11.460 1.00 98.44 85 PHE A O 1
ATOM 727 N N . GLU A 1 86 ? -15.058 2.015 11.058 1.00 98.69 86 GLU A N 1
ATOM 728 C CA . GLU A 1 86 ? -15.241 1.625 12.464 1.00 98.69 86 GLU A CA 1
ATOM 729 C C . GLU A 1 86 ? -13.913 1.352 13.179 1.00 98.69 86 GLU A C 1
ATOM 731 O O . GLU A 1 86 ? -13.811 1.561 14.384 1.00 98.69 86 GLU A O 1
ATOM 736 N N . ALA A 1 87 ? -12.892 0.889 12.453 1.00 98.81 87 ALA A N 1
ATOM 737 C CA . ALA A 1 87 ? -11.562 0.615 12.990 1.00 98.81 87 ALA A CA 1
ATOM 738 C C . ALA A 1 87 ? -10.458 0.876 11.954 1.00 98.81 87 ALA A C 1
ATOM 740 O O . ALA A 1 87 ? -10.681 0.782 10.744 1.00 98.81 87 ALA A O 1
ATOM 741 N N . VAL A 1 88 ? -9.247 1.159 12.437 1.00 98.81 88 VAL A N 1
ATOM 742 C CA . VAL A 1 88 ? -8.032 1.287 11.621 1.00 98.81 88 VAL A CA 1
ATOM 743 C C . VAL A 1 88 ? -7.172 0.041 11.782 1.00 98.81 88 VAL A C 1
ATOM 745 O O . VAL A 1 88 ? -6.860 -0.362 12.901 1.00 98.81 88 VAL A O 1
ATOM 748 N N . VAL A 1 89 ? -6.754 -0.547 10.663 1.00 98.81 89 VAL A N 1
ATOM 749 C CA . VAL A 1 89 ? -5.891 -1.733 10.641 1.00 98.81 89 VAL A CA 1
ATOM 750 C C . VAL A 1 89 ? -4.619 -1.440 9.863 1.00 98.81 89 VAL A C 1
ATOM 752 O O . VAL A 1 89 ? -4.661 -1.067 8.692 1.00 98.81 89 VAL A O 1
ATOM 755 N N . PHE A 1 90 ? -3.465 -1.636 10.487 1.00 98.75 90 PHE A N 1
ATOM 756 C CA . PHE A 1 90 ? -2.173 -1.571 9.813 1.00 98.75 90 PHE A CA 1
ATOM 757 C C . PHE A 1 90 ? -1.693 -2.982 9.494 1.00 98.75 90 PHE A C 1
ATOM 759 O O . PHE A 1 90 ? -1.447 -3.779 10.397 1.00 98.75 90 PHE A O 1
ATOM 766 N N . LEU A 1 91 ? -1.542 -3.281 8.204 1.00 98.38 91 LEU A N 1
ATOM 767 C CA . LEU A 1 91 ? -1.001 -4.549 7.722 1.00 98.38 91 LEU A CA 1
ATOM 768 C C . LEU A 1 91 ? 0.511 -4.416 7.540 1.00 98.38 91 LEU A C 1
ATOM 770 O O . LEU A 1 91 ? 0.981 -3.996 6.480 1.00 98.38 91 LEU A O 1
ATOM 774 N N . THR A 1 92 ? 1.257 -4.756 8.588 1.00 97.25 92 THR A N 1
ATOM 775 C CA . THR A 1 92 ? 2.703 -4.536 8.701 1.00 97.25 92 THR A CA 1
ATOM 776 C C . THR A 1 92 ? 3.417 -5.778 9.248 1.00 97.25 92 THR A C 1
ATOM 778 O O . THR A 1 92 ? 2.814 -6.847 9.382 1.00 97.25 92 THR A O 1
ATOM 781 N N . GLY A 1 93 ? 4.722 -5.695 9.479 1.00 95.44 93 GLY A N 1
ATOM 782 C CA . GLY A 1 93 ? 5.466 -6.779 10.096 1.00 95.44 93 GLY A CA 1
ATOM 783 C C . GLY A 1 93 ? 6.895 -6.428 10.475 1.00 95.44 93 GLY A C 1
ATOM 784 O O . GLY A 1 93 ? 7.381 -5.316 10.275 1.00 95.44 93 GLY A O 1
ATOM 785 N N . GLN A 1 94 ? 7.603 -7.434 10.978 1.00 95.12 94 GLN A N 1
ATOM 786 C CA . GLN A 1 94 ? 8.935 -7.314 11.575 1.00 95.12 94 GLN A CA 1
ATOM 787 C C . GLN A 1 94 ? 10.060 -7.174 10.534 1.00 95.12 94 GLN A C 1
ATOM 789 O O . GLN A 1 94 ? 11.168 -7.684 10.709 1.00 95.12 94 GLN A O 1
ATOM 794 N N . ARG A 1 95 ? 9.798 -6.494 9.411 1.00 93.12 95 ARG A N 1
ATOM 795 C CA . ARG A 1 95 ? 10.869 -6.110 8.493 1.00 93.12 95 ARG A CA 1
ATOM 796 C C . ARG A 1 95 ? 11.741 -5.064 9.181 1.00 93.12 95 ARG A C 1
ATOM 798 O O . ARG A 1 95 ? 11.228 -4.019 9.572 1.00 93.12 95 ARG A O 1
ATOM 805 N N . LYS A 1 96 ? 13.055 -5.299 9.219 1.00 93.75 96 LYS A N 1
ATOM 806 C CA . LYS A 1 96 ? 14.034 -4.284 9.616 1.00 93.75 96 LYS A CA 1
ATOM 807 C C . LYS A 1 96 ? 13.895 -3.005 8.788 1.00 93.75 96 LYS A C 1
ATOM 809 O O . LYS A 1 96 ? 13.693 -3.056 7.566 1.00 93.75 96 LYS A O 1
ATOM 814 N N . LEU A 1 97 ? 14.025 -1.865 9.456 1.00 94.62 97 LEU A N 1
ATOM 815 C CA . LEU A 1 97 ? 14.103 -0.565 8.799 1.00 94.62 97 LEU A CA 1
ATOM 816 C C . LEU A 1 97 ? 15.365 -0.466 7.939 1.00 94.62 97 LEU A C 1
ATOM 818 O O . LEU A 1 97 ? 16.406 -1.039 8.258 1.00 94.62 97 LEU A O 1
ATOM 822 N N . HIS A 1 98 ? 15.258 0.241 6.818 1.00 91.44 98 HIS A N 1
ATOM 823 C CA . HIS A 1 98 ? 16.393 0.507 5.946 1.00 91.44 98 HIS A CA 1
ATOM 824 C C . HIS A 1 98 ? 17.146 1.740 6.466 1.00 91.44 98 HIS A C 1
ATOM 826 O O . HIS A 1 98 ? 16.606 2.838 6.331 1.00 91.44 98 HIS A O 1
ATOM 832 N N . PRO A 1 99 ? 18.392 1.625 6.964 1.00 91.25 99 PRO A N 1
ATOM 833 C CA . PRO A 1 99 ? 19.055 2.718 7.687 1.00 91.25 99 PRO A CA 1
ATOM 834 C C . PRO A 1 99 ? 19.102 4.042 6.913 1.00 91.25 99 PRO A C 1
ATOM 836 O O . PRO A 1 99 ? 18.796 5.094 7.457 1.00 91.25 99 PRO A O 1
ATOM 839 N N . GLU A 1 100 ? 19.399 3.990 5.612 1.00 91.31 100 GLU A N 1
ATOM 840 C CA . GLU A 1 100 ? 19.501 5.197 4.774 1.00 91.31 100 GLU A CA 1
ATOM 841 C C . GLU A 1 100 ? 18.150 5.844 4.426 1.00 91.31 100 GLU A C 1
ATOM 843 O O . GLU A 1 100 ? 18.075 7.046 4.192 1.00 91.31 100 GLU A O 1
ATOM 848 N N . LYS A 1 101 ? 17.072 5.053 4.349 1.00 89.94 101 LYS A N 1
ATOM 849 C CA . LYS A 1 101 ? 15.745 5.529 3.914 1.00 89.94 101 LYS A CA 1
ATOM 850 C C . LYS A 1 101 ? 14.810 5.788 5.094 1.00 89.94 101 LYS A C 1
ATOM 852 O O . LYS A 1 101 ? 13.790 6.460 4.946 1.00 89.94 101 LYS A O 1
ATOM 857 N N . GLU A 1 102 ? 15.136 5.213 6.244 1.00 94.06 102 GLU A N 1
ATOM 858 C CA . GLU A 1 102 ? 14.350 5.193 7.472 1.00 94.06 102 GLU A CA 1
ATOM 859 C C . GLU A 1 102 ? 15.295 5.386 8.677 1.00 94.06 102 GLU A C 1
ATOM 861 O O . GLU A 1 102 ? 15.414 4.477 9.498 1.00 94.06 102 GLU A O 1
ATOM 866 N N . PRO A 1 103 ? 15.988 6.542 8.784 1.00 92.69 103 PRO A N 1
ATOM 867 C CA . PRO A 1 103 ? 17.011 6.795 9.803 1.00 92.69 103 PRO A CA 1
ATOM 868 C C . PRO A 1 103 ? 16.380 7.126 11.166 1.00 92.69 103 PRO A C 1
ATOM 870 O O . PRO A 1 103 ? 16.552 8.216 11.706 1.00 92.69 103 PRO A O 1
ATOM 873 N N . PHE A 1 104 ? 15.575 6.209 11.696 1.00 93.31 104 PHE A N 1
ATOM 874 C CA . PHE A 1 104 ? 14.939 6.356 12.998 1.00 93.31 104 PHE A CA 1
ATOM 875 C C . PHE A 1 104 ? 15.857 5.878 14.115 1.00 93.31 104 PHE A C 1
ATOM 877 O O . PHE A 1 104 ? 16.345 4.751 14.089 1.00 93.31 104 PHE A O 1
ATOM 884 N N . GLU A 1 105 ? 16.026 6.711 15.136 1.00 91.12 105 GLU A N 1
ATOM 885 C CA . GLU A 1 105 ? 16.646 6.294 16.389 1.00 91.12 105 GLU A CA 1
ATOM 886 C C . GLU A 1 105 ? 15.617 5.556 17.257 1.00 91.12 105 GLU A C 1
ATOM 888 O O . GLU A 1 105 ? 14.515 6.052 17.497 1.00 91.12 105 GLU A O 1
ATOM 893 N N . GLY A 1 106 ? 15.970 4.353 17.719 1.00 93.56 106 GLY A N 1
ATOM 894 C CA . GLY A 1 106 ? 15.161 3.570 18.660 1.00 93.56 106 GLY A CA 1
ATOM 895 C C . GLY A 1 106 ? 13.970 2.808 18.068 1.00 93.56 106 GLY A C 1
ATOM 896 O O . GLY A 1 106 ? 13.242 2.182 18.832 1.00 93.56 106 GLY A O 1
ATOM 897 N N . LEU A 1 107 ? 13.764 2.834 16.745 1.00 96.81 107 LEU A N 1
ATOM 898 C CA . LEU A 1 107 ? 12.795 1.971 16.055 1.00 96.81 107 LEU A CA 1
ATOM 899 C C . LEU A 1 107 ? 13.548 0.925 15.229 1.00 96.81 107 LEU A C 1
ATOM 901 O O . LEU A 1 107 ? 14.479 1.268 14.503 1.00 96.81 107 LEU A O 1
ATOM 905 N N . GLU A 1 108 ? 13.133 -0.336 15.298 1.00 95.50 108 GLU A N 1
ATOM 906 C CA . GLU A 1 108 ? 13.814 -1.444 14.620 1.00 95.50 108 GLU A CA 1
ATOM 907 C C . GLU A 1 108 ? 13.022 -1.973 13.419 1.00 95.50 108 GLU A C 1
ATOM 909 O O . GLU A 1 108 ? 13.611 -2.424 12.428 1.00 95.50 108 GLU A O 1
ATOM 914 N N . THR A 1 109 ? 11.690 -1.907 13.481 1.00 96.94 109 THR A N 1
ATOM 915 C CA . THR A 1 109 ? 10.789 -2.584 12.537 1.00 96.94 109 THR A CA 1
ATOM 916 C C . THR A 1 109 ? 9.822 -1.653 11.803 1.00 96.94 109 THR A C 1
ATOM 918 O O . THR A 1 109 ? 9.465 -0.568 12.267 1.00 96.94 109 THR A O 1
ATOM 921 N N . GLU A 1 110 ? 9.338 -2.111 10.642 1.00 97.19 110 GLU A N 1
ATOM 922 C CA . GLU A 1 110 ? 8.262 -1.459 9.883 1.00 97.19 110 GLU A CA 1
ATOM 923 C C . GLU A 1 110 ? 6.994 -1.274 10.732 1.00 97.19 110 GLU A C 1
ATOM 925 O O . GLU A 1 110 ? 6.353 -0.226 10.642 1.00 97.19 110 GLU A O 1
ATOM 930 N N . THR A 1 111 ? 6.658 -2.237 11.597 1.00 98.00 111 THR A N 1
ATOM 931 C CA . THR A 1 111 ? 5.545 -2.129 12.552 1.00 98.00 111 THR A CA 1
ATOM 932 C C . THR A 1 111 ? 5.698 -0.923 13.474 1.00 98.00 111 THR A C 1
ATOM 934 O O . THR A 1 111 ? 4.802 -0.077 13.543 1.00 98.00 111 THR A O 1
ATOM 937 N N . GLU A 1 112 ? 6.840 -0.808 14.151 1.00 98.25 112 GLU A N 1
ATOM 938 C CA . GLU A 1 112 ? 7.119 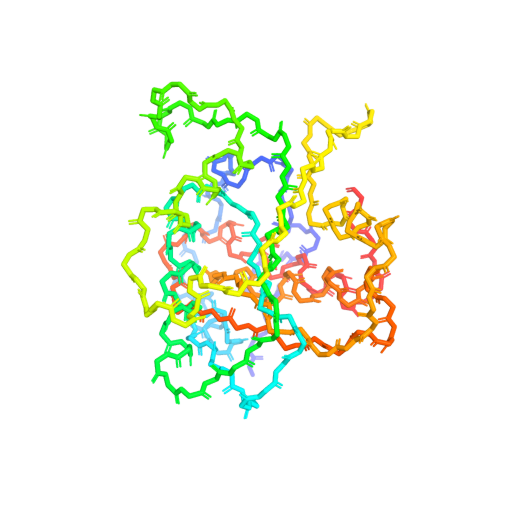0.287 15.084 1.00 98.25 112 GLU A CA 1
ATOM 939 C C . GLU A 1 112 ? 7.117 1.642 14.378 1.00 98.25 112 GLU A C 1
ATOM 941 O O . GLU A 1 112 ? 6.493 2.590 14.858 1.00 98.25 112 GLU A O 1
ATOM 946 N N . MET A 1 113 ? 7.739 1.719 13.197 1.00 98.31 113 MET A N 1
ATOM 947 C CA . MET A 1 113 ? 7.752 2.927 12.373 1.00 98.31 113 MET A CA 1
ATOM 948 C C . MET A 1 113 ? 6.345 3.354 11.952 1.00 98.31 113 MET A C 1
ATOM 950 O O . MET A 1 113 ? 6.015 4.538 12.037 1.00 98.31 113 MET A O 1
ATOM 954 N N . MET A 1 114 ? 5.484 2.419 11.546 1.00 98.44 114 MET A N 1
ATOM 955 C CA . MET A 1 114 ? 4.108 2.752 11.181 1.00 98.44 114 MET A CA 1
ATOM 956 C C . MET A 1 114 ? 3.303 3.251 12.383 1.00 98.44 114 MET A C 1
ATOM 958 O O . MET A 1 114 ? 2.613 4.265 12.270 1.00 98.44 114 MET A O 1
ATOM 962 N N . ILE A 1 115 ? 3.413 2.590 13.541 1.00 98.50 115 ILE A N 1
ATOM 963 C CA . ILE A 1 115 ? 2.754 3.033 14.780 1.00 98.50 115 ILE A CA 1
ATOM 964 C C . ILE A 1 115 ? 3.242 4.433 15.170 1.00 98.50 115 ILE A C 1
ATOM 966 O O . ILE A 1 115 ? 2.433 5.293 15.523 1.00 98.50 115 ILE A O 1
ATOM 970 N N . TRP A 1 116 ? 4.551 4.681 15.081 1.00 98.38 116 TRP A N 1
ATOM 971 C CA . TRP A 1 116 ? 5.131 5.998 15.322 1.00 98.38 116 TRP A CA 1
ATOM 972 C C . TRP A 1 116 ? 4.566 7.042 14.350 1.00 98.38 116 TRP A C 1
ATOM 974 O O . TRP A 1 116 ? 4.113 8.101 14.789 1.00 98.38 116 TRP A O 1
ATOM 984 N N . ALA A 1 117 ? 4.510 6.736 13.050 1.00 98.19 117 ALA A N 1
ATOM 985 C CA . ALA A 1 117 ? 3.990 7.647 12.032 1.00 98.19 117 ALA A CA 1
ATOM 986 C C . ALA A 1 117 ? 2.505 7.976 12.253 1.00 98.19 117 ALA A C 1
ATOM 988 O O . ALA A 1 117 ? 2.106 9.125 12.082 1.00 98.19 117 ALA A O 1
ATOM 989 N N . TRP A 1 118 ? 1.695 7.001 12.680 1.00 98.19 118 TRP A N 1
ATOM 990 C CA . TRP A 1 118 ? 0.289 7.213 13.037 1.00 98.19 118 TRP A CA 1
ATOM 991 C C . TRP A 1 118 ? 0.132 8.141 14.242 1.00 98.19 118 TRP A C 1
ATOM 993 O O . TRP A 1 118 ? -0.605 9.122 14.174 1.00 98.19 118 TRP A O 1
ATOM 1003 N N . LYS A 1 119 ? 0.862 7.871 15.331 1.00 97.88 119 LYS A N 1
ATOM 1004 C CA . LYS A 1 119 ? 0.790 8.668 16.567 1.00 97.88 119 LYS A CA 1
ATOM 1005 C C . LYS A 1 119 ? 1.196 10.127 16.351 1.00 97.88 119 LYS A C 1
ATOM 1007 O O . LYS A 1 119 ? 0.620 11.012 16.977 1.00 97.88 119 LYS A O 1
ATOM 1012 N N . ASN A 1 120 ? 2.164 10.366 15.469 1.00 97.50 120 ASN A N 1
ATOM 1013 C CA . ASN A 1 120 ? 2.695 11.698 15.181 1.00 97.50 120 ASN A CA 1
ATOM 1014 C C . ASN A 1 120 ? 1.991 12.408 14.013 1.00 97.50 120 ASN A C 1
ATOM 1016 O O . ASN A 1 120 ? 2.326 13.551 13.710 1.00 97.50 120 ASN A O 1
ATOM 1020 N N . ALA A 1 121 ? 1.030 11.770 13.339 1.00 98.12 121 ALA A N 1
ATOM 1021 C CA . ALA A 1 121 ? 0.289 12.412 12.260 1.00 98.12 121 ALA A CA 1
ATOM 1022 C C . ALA A 1 121 ? -0.780 13.374 12.806 1.00 98.12 121 ALA A C 1
ATOM 1024 O O . ALA A 1 121 ? -1.543 13.046 13.720 1.00 98.12 121 ALA A O 1
ATOM 1025 N N . GLU A 1 122 ? -0.873 14.558 12.203 1.00 98.25 122 GLU A N 1
ATOM 1026 C CA . GLU A 1 122 ? -1.942 15.520 12.465 1.00 98.25 122 GLU A CA 1
ATOM 1027 C C . GLU A 1 122 ? -3.260 15.024 11.858 1.00 98.25 122 GLU A C 1
ATOM 1029 O O . GLU A 1 122 ? -3.407 14.921 10.639 1.00 98.25 122 GLU A O 1
ATOM 1034 N N . MET A 1 123 ? -4.235 14.708 12.709 1.00 98.12 123 MET A N 1
ATOM 1035 C CA . MET A 1 123 ? -5.520 14.156 12.284 1.00 98.12 123 MET A CA 1
ATOM 1036 C C . MET A 1 123 ? -6.658 14.595 13.214 1.00 98.12 123 MET A C 1
ATOM 1038 O O . MET A 1 123 ? -6.387 14.926 14.372 1.00 98.12 123 MET A O 1
ATOM 1042 N N . PRO A 1 124 ? -7.917 14.581 12.736 1.00 98.50 124 PRO A N 1
ATOM 1043 C CA . PRO A 1 124 ? -9.084 14.821 13.583 1.00 98.50 124 PRO A CA 1
ATOM 1044 C C . PRO A 1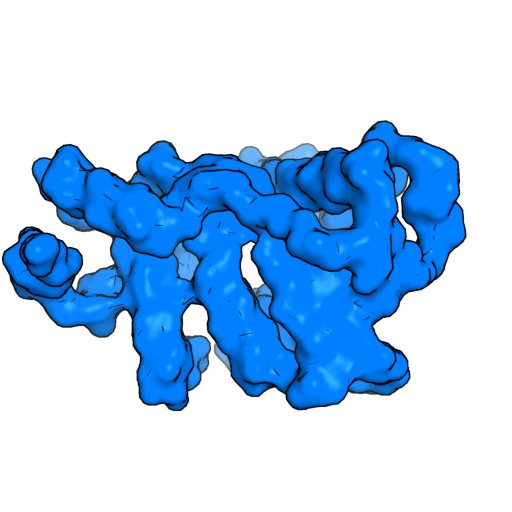 124 ? -9.123 13.871 14.786 1.00 98.50 124 PRO A C 1
ATOM 1046 O O . PRO A 1 124 ? -8.735 12.704 14.672 1.00 98.50 124 PRO A O 1
ATOM 1049 N N . MET A 1 125 ? -9.597 14.366 15.932 1.00 98.00 125 MET A N 1
ATOM 1050 C CA . MET A 1 125 ? -9.622 13.589 17.176 1.00 98.00 125 MET A CA 1
ATOM 1051 C C . MET A 1 125 ? -10.481 12.333 17.027 1.00 98.00 125 MET A C 1
ATOM 1053 O O . MET A 1 125 ? -10.102 11.268 17.495 1.00 98.00 125 MET A O 1
ATOM 1057 N N . GLU A 1 126 ? -11.589 12.434 16.300 1.00 98.44 126 GLU A N 1
ATOM 1058 C CA . GLU A 1 126 ? -12.526 11.339 16.063 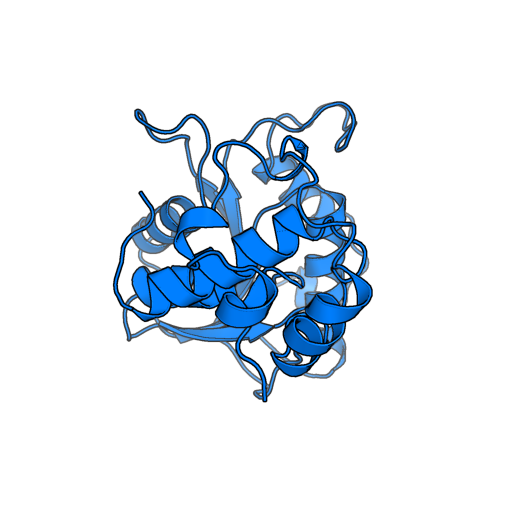1.00 98.44 126 GLU A CA 1
ATOM 1059 C C . GLU A 1 126 ? -11.860 10.171 15.331 1.00 98.44 126 GLU A C 1
ATOM 1061 O O . GLU A 1 126 ? -12.064 9.019 15.701 1.00 98.44 126 GLU A O 1
ATOM 1066 N N . LEU A 1 127 ? -11.018 10.469 14.334 1.00 98.56 127 LEU A N 1
ATOM 1067 C CA . LEU A 1 127 ? -10.228 9.460 13.628 1.00 98.56 127 LEU A CA 1
ATOM 1068 C C . LEU A 1 127 ? -9.180 8.836 14.560 1.00 98.56 127 LEU A C 1
ATOM 1070 O O . LEU A 1 127 ? -8.986 7.622 14.563 1.00 98.56 127 LEU A O 1
ATOM 1074 N N . ARG A 1 128 ? -8.514 9.666 15.370 1.00 98.19 128 ARG A N 1
ATOM 1075 C CA . ARG A 1 128 ? -7.489 9.209 16.318 1.00 98.19 128 ARG A CA 1
ATOM 1076 C C . ARG A 1 128 ? -8.058 8.297 17.406 1.00 98.19 128 ARG A C 1
ATOM 1078 O O . ARG A 1 128 ? -7.345 7.420 17.883 1.00 98.19 128 ARG A O 1
ATOM 1085 N N . SER A 1 129 ? -9.310 8.513 17.801 1.00 98.06 129 SER A N 1
ATOM 1086 C CA . SER A 1 129 ? -9.999 7.758 18.851 1.00 98.06 129 SER A CA 1
ATOM 1087 C C . SER A 1 129 ? -10.562 6.410 18.395 1.00 98.06 129 SER A C 1
ATOM 1089 O O . SER A 1 129 ? -11.066 5.666 19.236 1.00 98.06 129 SER A O 1
ATOM 1091 N N . LEU A 1 130 ? -10.501 6.078 17.101 1.00 98.50 130 LEU A N 1
ATOM 1092 C CA . LEU A 1 130 ? -10.982 4.787 16.618 1.00 98.50 130 LEU A CA 1
ATOM 1093 C C . LEU A 1 130 ? -10.159 3.618 17.181 1.00 98.50 130 LEU A C 1
ATOM 1095 O O . LEU A 1 130 ? -8.952 3.758 17.405 1.00 98.50 130 LEU A O 1
ATOM 1099 N N . PRO A 1 131 ? -10.775 2.430 17.328 1.00 98.56 131 PRO A N 1
ATOM 1100 C CA . PRO A 1 131 ? -10.042 1.188 17.519 1.00 98.56 131 PRO A CA 1
ATOM 1101 C C . PRO A 1 131 ? -8.918 1.047 16.488 1.00 98.56 131 PRO A C 1
ATOM 1103 O O . PRO A 1 131 ? -9.146 1.131 15.279 1.00 98.56 131 PRO A O 1
ATOM 1106 N N . PHE A 1 132 ? -7.702 0.826 16.979 1.00 98.12 132 PHE A N 1
ATOM 1107 C CA . PHE A 1 132 ? -6.497 0.712 16.167 1.00 98.12 132 PHE A CA 1
ATOM 1108 C C . PHE A 1 132 ? -5.851 -0.655 16.379 1.00 98.12 132 PHE A C 1
ATOM 1110 O O . PHE A 1 132 ? -5.543 -1.035 17.510 1.00 98.12 132 PHE A O 1
ATOM 1117 N N . VAL A 1 133 ? -5.619 -1.379 15.285 1.00 98.25 133 VAL A N 1
ATOM 1118 C CA . VAL A 1 133 ? -4.968 -2.692 15.278 1.00 98.25 133 VAL A CA 1
ATOM 1119 C C . VAL A 1 133 ? -3.737 -2.629 14.382 1.00 98.25 133 VAL A C 1
ATOM 1121 O O . VAL A 1 133 ? -3.847 -2.391 13.181 1.00 98.25 133 VAL A O 1
ATOM 1124 N N . ALA A 1 134 ? -2.557 -2.881 14.945 1.00 98.19 134 ALA A N 1
ATOM 1125 C CA . ALA A 1 134 ? -1.332 -3.072 14.175 1.00 98.19 134 ALA A CA 1
ATOM 1126 C C . ALA A 1 134 ? -0.998 -4.562 14.111 1.00 98.19 134 ALA A C 1
ATOM 1128 O O . ALA A 1 134 ? -0.784 -5.206 15.137 1.00 98.19 134 ALA A O 1
ATOM 1129 N N . ILE A 1 135 ? -0.965 -5.111 12.901 1.00 98.19 135 ILE A N 1
ATOM 1130 C CA . ILE A 1 135 ? -0.577 -6.497 12.669 1.00 98.19 135 ILE A CA 1
ATOM 1131 C C . ILE A 1 135 ? 0.936 -6.563 12.594 1.00 98.19 135 ILE A C 1
ATOM 1133 O O . ILE A 1 135 ? 1.514 -5.984 11.687 1.00 98.19 135 ILE A O 1
ATOM 1137 N N . ASP A 1 136 ? 1.563 -7.278 13.524 1.00 96.94 136 ASP A N 1
ATOM 1138 C CA . ASP A 1 136 ? 3.012 -7.468 13.553 1.00 96.94 136 ASP A CA 1
ATOM 1139 C C . ASP A 1 136 ? 3.391 -8.847 12.998 1.00 96.94 136 ASP A C 1
ATOM 1141 O O . ASP A 1 136 ? 3.655 -9.802 13.733 1.00 96.94 136 ASP A O 1
ATOM 1145 N N . ALA A 1 137 ? 3.338 -8.989 11.673 1.00 96.62 137 ALA A N 1
ATOM 1146 C CA . ALA A 1 137 ? 3.652 -10.255 11.028 1.00 96.62 137 ALA A CA 1
ATOM 1147 C C . ALA A 1 137 ? 5.139 -10.616 11.168 1.00 96.62 137 ALA A C 1
ATOM 1149 O O . ALA A 1 137 ? 6.029 -9.836 10.818 1.00 96.62 137 ALA A O 1
ATOM 1150 N N . LYS A 1 138 ? 5.413 -11.844 11.612 1.00 94.19 138 LYS A N 1
ATOM 1151 C CA . LYS A 1 138 ? 6.775 -12.385 11.675 1.00 94.19 138 LYS A CA 1
ATOM 1152 C C . LYS A 1 138 ? 7.277 -12.779 10.278 1.00 94.19 138 LYS A C 1
ATOM 1154 O O . LYS A 1 138 ? 6.468 -13.114 9.408 1.00 94.19 138 LYS A O 1
ATOM 1159 N N . PRO A 1 139 ? 8.601 -12.788 10.043 1.00 87.81 139 PRO A N 1
ATOM 1160 C CA . PRO A 1 139 ? 9.171 -13.367 8.833 1.00 87.81 139 PRO A CA 1
ATOM 1161 C C . PRO A 1 139 ? 8.778 -14.841 8.689 1.00 87.81 139 PRO A C 1
ATOM 1163 O O . PRO A 1 139 ? 8.649 -15.562 9.680 1.00 87.81 139 PRO A O 1
ATOM 1166 N N . HIS A 1 140 ? 8.611 -15.301 7.452 1.00 80.56 140 HIS A N 1
ATOM 1167 C CA . HIS A 1 140 ? 8.331 -16.707 7.178 1.00 80.56 140 HIS A CA 1
ATOM 1168 C C . HIS A 1 140 ? 9.650 -17.495 7.102 1.00 80.56 140 HIS A C 1
ATOM 1170 O O . HIS A 1 140 ? 10.626 -16.965 6.576 1.00 80.56 140 HIS A O 1
ATOM 1176 N N . PRO A 1 141 ? 9.724 -18.773 7.518 1.00 78.50 141 PRO A N 1
ATOM 1177 C CA . PRO A 1 141 ? 10.976 -19.541 7.457 1.00 78.50 141 PRO A CA 1
ATOM 1178 C C . PRO A 1 141 ? 11.645 -19.564 6.071 1.00 78.50 141 PRO A C 1
ATOM 1180 O O . PRO A 1 141 ? 12.866 -19.530 5.969 1.00 78.50 141 PRO A O 1
ATOM 1183 N N . PHE A 1 142 ? 10.847 -19.557 4.999 1.00 78.06 142 PHE A N 1
ATOM 1184 C CA . PHE A 1 142 ? 11.335 -19.550 3.610 1.00 78.06 142 PHE A CA 1
ATOM 1185 C C . PHE A 1 142 ? 11.431 -18.152 2.979 1.00 78.06 142 PHE A C 1
ATOM 1187 O O . PHE A 1 142 ? 11.840 -18.021 1.829 1.00 78.06 142 PHE A O 1
ATOM 1194 N N . ARG A 1 143 ? 11.034 -17.097 3.701 1.00 72.88 143 ARG A N 1
ATOM 1195 C CA . ARG A 1 143 ? 11.127 -15.706 3.241 1.00 72.88 143 ARG A CA 1
ATOM 1196 C C . ARG A 1 143 ? 11.541 -14.798 4.390 1.00 72.88 143 ARG A C 1
ATOM 1198 O O . ARG A 1 143 ? 10.778 -14.564 5.321 1.00 72.88 143 ARG A O 1
ATOM 1205 N N . GLN A 1 144 ? 12.703 -14.173 4.237 1.00 75.12 144 GLN A N 1
ATOM 1206 C CA . GLN A 1 144 ? 13.302 -13.291 5.244 1.00 75.12 144 GLN A CA 1
ATOM 1207 C C . GLN A 1 144 ? 12.442 -12.068 5.623 1.00 75.12 144 GLN A C 1
ATOM 1209 O O . GLN A 1 144 ? 12.739 -11.406 6.614 1.00 75.12 144 GLN A O 1
ATOM 1214 N N . ARG A 1 145 ? 11.379 -11.757 4.864 1.00 80.56 145 ARG A N 1
ATOM 1215 C CA . ARG A 1 145 ? 10.507 -10.599 5.087 1.00 80.56 145 ARG A CA 1
ATOM 1216 C C . ARG A 1 145 ? 9.015 -10.960 4.971 1.00 80.56 145 ARG A C 1
ATOM 1218 O O . ARG A 1 145 ? 8.642 -11.632 4.003 1.00 80.56 145 ARG A O 1
ATOM 1225 N N . PRO A 1 146 ? 8.148 -10.464 5.879 1.00 86.50 146 PRO A N 1
ATOM 1226 C CA . PRO A 1 146 ? 6.699 -10.541 5.707 1.00 86.50 146 PRO A CA 1
ATOM 1227 C C . PRO A 1 146 ? 6.243 -9.713 4.495 1.00 86.50 146 PRO A C 1
ATOM 1229 O O . PRO A 1 146 ? 6.652 -8.568 4.305 1.00 86.50 146 PRO A O 1
ATOM 1232 N N . ASN A 1 147 ? 5.390 -10.295 3.655 1.00 90.12 147 ASN A N 1
ATOM 1233 C CA . ASN A 1 147 ? 4.748 -9.621 2.525 1.00 90.12 147 ASN A CA 1
ATOM 1234 C C . ASN A 1 147 ? 3.253 -9.396 2.822 1.00 90.12 147 ASN A C 1
ATOM 1236 O O . ASN A 1 147 ? 2.741 -9.896 3.821 1.00 90.12 147 ASN A O 1
ATOM 1240 N N . THR A 1 148 ? 2.537 -8.701 1.932 1.00 92.25 148 THR A N 1
ATOM 1241 C CA . THR A 1 148 ? 1.091 -8.446 2.085 1.00 92.25 148 THR A CA 1
ATOM 1242 C C . THR A 1 148 ? 0.280 -9.723 2.336 1.00 92.25 148 THR A C 1
ATOM 1244 O O . THR A 1 148 ? -0.650 -9.711 3.131 1.00 92.25 148 THR A O 1
ATOM 1247 N N . LEU A 1 149 ? 0.633 -10.843 1.696 1.00 92.62 149 LEU A N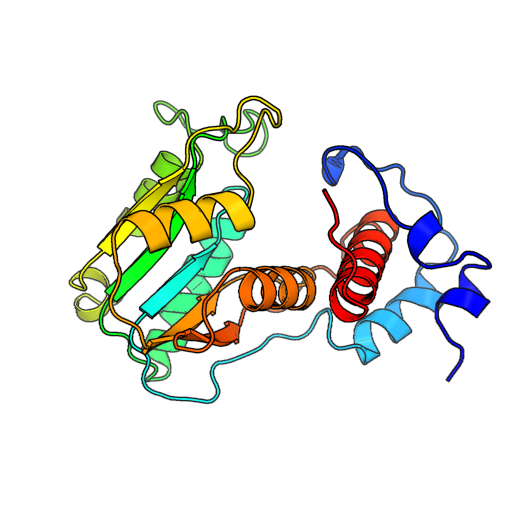 1
ATOM 1248 C CA . LEU A 1 149 ? -0.058 -12.117 1.907 1.00 92.62 149 LEU A CA 1
ATOM 1249 C C . LEU A 1 149 ? 0.075 -12.585 3.362 1.00 92.62 149 LEU A C 1
ATOM 1251 O O . LEU A 1 149 ? -0.929 -12.905 3.993 1.00 92.62 149 LEU A O 1
ATOM 1255 N N . ILE A 1 150 ? 1.289 -12.554 3.917 1.00 93.38 150 ILE A N 1
ATOM 1256 C CA . ILE A 1 150 ? 1.549 -12.964 5.303 1.00 93.38 150 ILE A CA 1
ATOM 1257 C C . ILE A 1 150 ? 0.866 -12.003 6.285 1.00 93.38 150 ILE A C 1
ATOM 1259 O O . ILE A 1 150 ? 0.286 -12.458 7.270 1.00 93.38 150 ILE A O 1
ATOM 1263 N N . THR A 1 151 ? 0.882 -10.689 6.031 1.00 96.50 151 THR A N 1
ATOM 1264 C CA . THR A 1 151 ? 0.230 -9.719 6.929 1.00 96.50 151 THR A CA 1
ATOM 1265 C C . THR A 1 151 ? -1.289 -9.891 6.951 1.00 96.50 151 THR A C 1
ATOM 1267 O O . THR A 1 151 ? -1.884 -9.870 8.026 1.00 96.50 151 THR A O 1
ATOM 1270 N N . VAL A 1 152 ? -1.919 -10.160 5.803 1.00 96.69 152 VAL A N 1
ATOM 1271 C CA . VAL A 1 152 ? -3.356 -10.474 5.725 1.00 96.69 152 VAL A CA 1
ATOM 1272 C C . VAL A 1 152 ? -3.676 -11.787 6.437 1.00 96.69 152 VAL A C 1
ATOM 1274 O O . VAL A 1 152 ? -4.603 -11.828 7.237 1.00 96.69 152 VAL A O 1
ATOM 1277 N N . GLN A 1 153 ? -2.904 -12.853 6.211 1.00 95.69 153 GLN A N 1
ATOM 1278 C CA . GLN A 1 153 ? -3.108 -14.127 6.914 1.00 95.69 153 GLN A CA 1
ATOM 1279 C C . GLN A 1 153 ? -2.962 -13.974 8.432 1.00 95.69 153 GLN A C 1
ATOM 1281 O O . GLN A 1 153 ? -3.776 -14.499 9.189 1.00 95.69 153 GLN A O 1
ATOM 1286 N N . THR A 1 154 ? -1.966 -13.205 8.879 1.00 96.94 154 THR A N 1
ATOM 1287 C CA . THR A 1 154 ? -1.770 -12.897 10.303 1.00 96.94 154 THR A CA 1
ATOM 1288 C C . THR A 1 154 ? -2.963 -12.128 10.873 1.00 96.94 154 THR A C 1
ATOM 1290 O O . THR A 1 154 ? -3.379 -12.398 11.997 1.00 96.94 154 THR A O 1
ATOM 1293 N N . TRP A 1 155 ? -3.548 -11.206 10.103 1.00 98.12 155 TRP A N 1
ATOM 1294 C CA . TRP A 1 155 ? -4.765 -10.503 10.502 1.00 98.12 155 TRP A CA 1
ATOM 1295 C C . TRP A 1 155 ? -5.964 -11.444 10.610 1.00 98.12 155 TRP A C 1
ATOM 1297 O O . TRP A 1 155 ? -6.633 -11.450 11.637 1.00 98.12 155 TRP A O 1
ATOM 1307 N N . LEU A 1 156 ? -6.203 -12.278 9.596 1.00 97.94 156 LEU A N 1
ATOM 1308 C CA . LEU A 1 156 ? -7.314 -13.234 9.575 1.00 97.94 156 LEU A CA 1
ATOM 1309 C C . LEU A 1 156 ? -7.234 -14.250 10.722 1.00 97.94 156 LEU A C 1
ATOM 1311 O O . LEU A 1 156 ? -8.266 -14.630 11.268 1.00 97.94 156 LEU A O 1
ATOM 1315 N N . ALA A 1 157 ? -6.027 -14.630 11.151 1.00 97.56 157 ALA A N 1
ATOM 1316 C CA . ALA A 1 157 ? -5.819 -15.496 12.313 1.00 97.56 157 ALA A CA 1
ATOM 1317 C C . ALA A 1 157 ? -6.298 -14.876 13.644 1.00 97.56 157 ALA A C 1
ATOM 1319 O O . ALA A 1 157 ? -6.503 -15.600 14.616 1.00 97.56 157 ALA A O 1
ATOM 1320 N N . GLN A 1 158 ? -6.514 -13.556 13.697 1.00 98.00 158 GLN A N 1
ATOM 1321 C CA . GLN A 1 158 ? -7.137 -12.873 14.838 1.00 98.00 158 GLN A CA 1
ATOM 1322 C C . GLN A 1 158 ? -8.676 -12.917 14.790 1.00 98.00 158 GLN A C 1
ATOM 1324 O O . GLN A 1 158 ? -9.329 -12.303 15.631 1.00 98.00 158 GLN A O 1
ATOM 1329 N N . ASN A 1 159 ? -9.258 -13.637 13.823 1.00 97.75 159 ASN A N 1
ATOM 1330 C CA . ASN A 1 159 ? -10.698 -13.763 13.585 1.00 97.75 159 ASN A CA 1
ATOM 1331 C C . ASN A 1 159 ? -11.430 -12.405 13.495 1.00 97.75 159 ASN A C 1
ATOM 1333 O O . ASN A 1 159 ? -12.411 -12.185 14.217 1.00 97.75 159 ASN A O 1
ATOM 1337 N N . PRO A 1 160 ? -10.975 -11.471 12.632 1.00 98.12 160 PRO A N 1
ATOM 1338 C CA . PRO A 1 160 ? -11.680 -10.219 12.421 1.00 98.12 160 PRO A CA 1
ATOM 1339 C C . PRO A 1 160 ? -13.067 -10.501 11.847 1.00 98.12 160 PRO A C 1
ATOM 1341 O O . PRO A 1 160 ? -13.270 -11.424 11.058 1.00 98.12 160 PRO A O 1
ATOM 1344 N N . GLN A 1 161 ? -14.030 -9.677 12.240 1.00 98.31 161 GLN A N 1
ATOM 1345 C CA . GLN A 1 161 ? -15.375 -9.772 11.698 1.00 98.31 161 GLN A CA 1
ATOM 1346 C C . GLN A 1 161 ? -15.374 -9.359 10.219 1.00 98.31 161 GLN A C 1
ATOM 1348 O O . GLN A 1 161 ? -14.732 -8.365 9.876 1.00 98.31 161 GLN A O 1
ATOM 1353 N N . PRO A 1 162 ? -16.100 -10.067 9.341 1.00 98.38 162 PRO A N 1
ATOM 1354 C CA . PRO A 1 162 ? -16.201 -9.669 7.947 1.00 98.38 162 PRO A CA 1
ATOM 1355 C C . PRO A 1 162 ? -16.818 -8.277 7.753 1.00 98.38 162 PRO A C 1
ATOM 1357 O O . PRO A 1 162 ? -17.571 -7.774 8.597 1.00 98.38 162 PRO A O 1
ATOM 1360 N N . GLY A 1 163 ? -16.500 -7.650 6.622 1.00 98.38 163 GLY A N 1
ATOM 1361 C CA . GLY A 1 163 ? -17.054 -6.360 6.226 1.00 98.38 163 GLY A CA 1
ATOM 1362 C C . GLY A 1 163 ? -16.220 -5.645 5.169 1.00 98.38 163 GLY A C 1
ATOM 1363 O O . GLY A 1 163 ? -15.223 -6.172 4.676 1.00 98.38 163 GLY A O 1
ATOM 1364 N N . LYS A 1 164 ? -16.639 -4.424 4.831 1.00 98.69 164 LYS A N 1
ATOM 1365 C CA . LYS A 1 164 ? -16.004 -3.615 3.789 1.00 98.69 164 LYS A CA 1
ATOM 1366 C C . LYS A 1 164 ? -14.700 -2.984 4.271 1.00 98.69 164 LYS A C 1
ATOM 1368 O O . LYS A 1 164 ? -14.649 -2.389 5.350 1.00 98.69 164 LYS A O 1
ATOM 1373 N N . CYS A 1 165 ? -13.658 -3.080 3.459 1.00 98.81 165 CYS A N 1
ATOM 1374 C CA . CYS A 1 165 ? -12.325 -2.564 3.729 1.00 98.81 165 CYS A CA 1
ATOM 1375 C C . CYS A 1 165 ? -11.970 -1.463 2.729 1.00 98.81 165 CYS A C 1
ATOM 1377 O O . CYS A 1 165 ? -11.851 -1.733 1.534 1.00 98.81 165 CYS A O 1
ATOM 1379 N N . LEU A 1 166 ? -11.714 -0.254 3.230 1.00 98.88 166 LEU A N 1
ATOM 1380 C CA . LEU A 1 166 ? -11.030 0.788 2.473 1.00 98.88 166 LEU A CA 1
ATOM 1381 C C . LEU A 1 166 ? -9.526 0.584 2.629 1.00 98.88 166 LEU A C 1
ATOM 1383 O O . LEU A 1 166 ? -8.955 0.914 3.669 1.00 98.88 166 LEU A O 1
ATOM 1387 N N . VAL A 1 167 ? -8.876 0.019 1.619 1.00 98.81 167 VAL A N 1
ATOM 1388 C CA . VAL A 1 167 ? -7.451 -0.311 1.677 1.00 98.81 167 VAL A CA 1
ATOM 1389 C C . VAL A 1 167 ? -6.618 0.767 0.997 1.00 98.81 167 VAL A C 1
ATOM 1391 O O . VAL A 1 167 ? -6.748 1.016 -0.198 1.00 98.81 167 VAL A O 1
ATOM 1394 N N . VAL A 1 168 ? -5.707 1.382 1.745 1.00 98.75 168 VAL A N 1
ATOM 1395 C CA . VAL A 1 168 ? -4.842 2.460 1.269 1.00 98.75 168 VAL A CA 1
ATOM 1396 C C . VAL A 1 168 ? -3.458 1.931 0.896 1.00 98.75 168 VAL A C 1
ATOM 1398 O O . VAL A 1 168 ? -2.722 1.379 1.722 1.00 98.75 168 VAL A O 1
ATOM 1401 N N . SER A 1 169 ? -3.070 2.163 -0.358 1.00 98.25 169 SER A N 1
ATOM 1402 C CA . SER A 1 169 ? -1.705 1.963 -0.864 1.00 98.25 169 SER A CA 1
ATOM 1403 C C . SER A 1 169 ? -1.230 3.215 -1.616 1.00 98.25 169 SER A C 1
ATOM 1405 O O . SER A 1 169 ? -1.723 4.311 -1.373 1.00 98.25 169 SER A O 1
ATOM 1407 N N . CYS A 1 170 ? -0.230 3.099 -2.491 1.00 97.44 170 CYS A N 1
ATOM 1408 C CA . CYS A 1 170 ? 0.212 4.193 -3.360 1.00 97.44 170 CYS A CA 1
ATOM 1409 C C . CYS A 1 170 ? 0.418 3.699 -4.786 1.00 97.44 170 CYS A C 1
ATOM 1411 O O . CYS A 1 170 ? 0.863 2.564 -4.988 1.00 97.44 170 CYS A O 1
ATOM 1413 N N . GLN A 1 171 ? 0.179 4.578 -5.757 1.00 97.88 171 GLN A N 1
ATOM 1414 C CA . GLN A 1 171 ? 0.593 4.334 -7.132 1.00 97.88 171 GLN A CA 1
ATOM 1415 C C . GLN A 1 171 ? 2.125 4.189 -7.243 1.00 97.88 171 GLN A C 1
ATOM 1417 O O . GLN A 1 171 ? 2.862 4.830 -6.481 1.00 97.88 171 GLN A O 1
ATOM 1422 N N . PRO A 1 172 ? 2.622 3.307 -8.129 1.00 97.50 172 PRO A N 1
ATOM 1423 C CA . PRO A 1 172 ? 1.880 2.526 -9.127 1.00 97.50 172 PRO A CA 1
ATOM 1424 C C . PRO A 1 172 ? 1.415 1.149 -8.612 1.00 97.50 172 PRO A C 1
ATOM 1426 O O . PRO A 1 172 ? 0.986 0.287 -9.373 1.00 97.50 172 PRO A O 1
ATOM 1429 N N . TYR A 1 173 ? 1.524 0.892 -7.307 1.00 97.38 173 TYR A N 1
ATOM 1430 C CA . TYR A 1 173 ? 1.351 -0.442 -6.732 1.00 97.38 173 TYR A CA 1
ATOM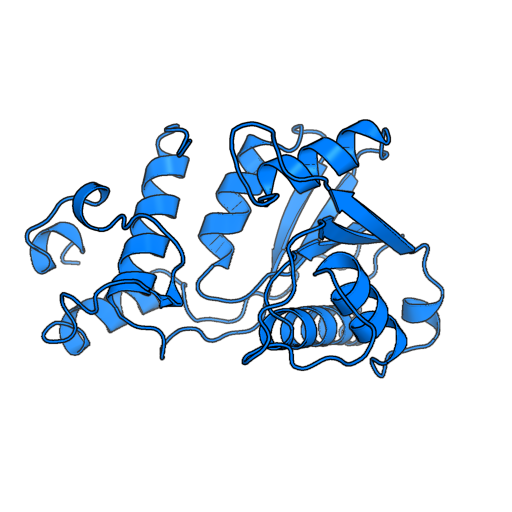 1431 C C . TYR A 1 173 ? -0.100 -0.792 -6.381 1.00 97.38 173 TYR A C 1
ATOM 1433 O O . TYR A 1 173 ? -0.335 -1.898 -5.895 1.00 97.38 173 TYR A O 1
ATOM 1441 N N . LEU A 1 174 ? -1.069 0.110 -6.593 1.00 97.06 174 LEU A N 1
ATOM 1442 C CA . LEU A 1 174 ? -2.469 -0.120 -6.214 1.00 97.06 174 LEU A CA 1
ATOM 1443 C C . LEU A 1 174 ? -3.020 -1.391 -6.863 1.00 97.06 174 LEU A C 1
ATOM 1445 O O . LEU A 1 174 ? -3.440 -2.311 -6.166 1.00 97.06 174 LEU A O 1
ATOM 1449 N N . ASN A 1 175 ? -2.953 -1.487 -8.191 1.00 96.31 175 ASN A N 1
ATOM 1450 C CA . ASN A 1 175 ? -3.542 -2.620 -8.906 1.00 96.31 175 ASN A CA 1
ATOM 1451 C C . ASN A 1 175 ? -2.896 -3.955 -8.498 1.00 96.31 175 ASN A C 1
ATOM 1453 O O . ASN A 1 175 ? -3.611 -4.930 -8.288 1.00 96.31 175 ASN A O 1
ATOM 1457 N N . TYR A 1 176 ? -1.573 -3.987 -8.308 1.00 96.12 176 TYR A N 1
ATOM 1458 C CA . TYR A 1 176 ? -0.863 -5.171 -7.815 1.00 96.12 176 TYR A CA 1
ATOM 1459 C C . TYR A 1 176 ? -1.353 -5.593 -6.420 1.00 96.12 176 TYR A C 1
ATOM 1461 O O . TYR A 1 176 ? -1.714 -6.750 -6.215 1.00 96.12 176 TYR A O 1
ATOM 1469 N N . GLN A 1 177 ? -1.416 -4.655 -5.470 1.00 96.88 177 GLN A N 1
ATOM 1470 C CA . GLN A 1 177 ? -1.856 -4.948 -4.103 1.00 96.88 177 GLN A CA 1
ATOM 1471 C C . GLN A 1 177 ? -3.320 -5.394 -4.059 1.00 96.88 177 GLN A C 1
ATOM 1473 O O . GLN A 1 177 ? -3.650 -6.307 -3.311 1.00 96.88 177 GLN A O 1
ATOM 1478 N N . TYR A 1 178 ? -4.182 -4.820 -4.900 1.00 97.31 178 TYR A N 1
ATOM 1479 C CA . TYR A 1 178 ? -5.573 -5.252 -5.029 1.00 97.31 178 TYR A CA 1
ATOM 1480 C C . TYR A 1 178 ? -5.695 -6.715 -5.450 1.00 97.31 178 TYR A C 1
ATOM 1482 O O . TYR A 1 178 ? -6.469 -7.455 -4.850 1.00 97.31 178 TYR A O 1
ATOM 1490 N N . GLN A 1 179 ? -4.904 -7.152 -6.437 1.00 96.00 179 GLN A N 1
ATOM 1491 C CA . GLN A 1 179 ? -4.919 -8.556 -6.855 1.00 96.00 179 GLN A CA 1
ATOM 1492 C C . GLN A 1 179 ? -4.440 -9.489 -5.734 1.00 96.00 179 GLN A C 1
ATOM 1494 O O . GLN A 1 179 ? -5.049 -10.531 -5.513 1.00 96.00 179 GLN A O 1
ATOM 1499 N N . ILE A 1 180 ? -3.403 -9.098 -4.981 1.00 94.69 180 ILE A N 1
ATOM 1500 C CA . ILE A 1 180 ? -2.947 -9.871 -3.814 1.00 94.69 180 ILE A CA 1
ATOM 1501 C C . ILE A 1 180 ? -4.046 -9.965 -2.750 1.00 94.69 180 ILE A C 1
ATOM 1503 O O . ILE A 1 180 ? -4.307 -11.048 -2.239 1.00 94.69 180 ILE A O 1
ATOM 1507 N N . LEU A 1 181 ? -4.708 -8.852 -2.430 1.00 96.69 181 LEU A N 1
ATOM 1508 C CA . LEU A 1 181 ? -5.770 -8.820 -1.424 1.00 96.69 181 LEU A CA 1
ATOM 1509 C C . LEU A 1 181 ? -6.952 -9.701 -1.831 1.00 96.69 181 LEU A C 1
ATOM 1511 O O . LEU A 1 181 ? -7.386 -10.515 -1.026 1.00 96.69 181 LEU A O 1
ATOM 1515 N N . ARG A 1 182 ? -7.413 -9.612 -3.086 1.00 96.00 182 ARG A N 1
ATOM 1516 C CA . ARG A 1 182 ? -8.497 -10.462 -3.613 1.00 96.00 182 ARG A CA 1
ATOM 1517 C C . ARG A 1 182 ? -8.187 -11.954 -3.571 1.00 96.00 182 ARG A C 1
ATOM 1519 O O . ARG A 1 182 ? -9.104 -12.757 -3.487 1.00 96.00 182 ARG A O 1
ATOM 1526 N N . MET A 1 183 ? -6.916 -12.320 -3.691 1.00 94.06 183 MET A N 1
ATOM 1527 C CA . MET A 1 183 ? -6.489 -13.715 -3.666 1.00 94.06 183 MET A CA 1
ATOM 1528 C C . MET A 1 183 ? -6.471 -14.296 -2.244 1.00 94.06 183 MET A C 1
ATOM 1530 O O . MET A 1 183 ? -6.603 -15.505 -2.084 1.00 94.06 183 MET A O 1
ATOM 1534 N N . VAL A 1 184 ? -6.258 -13.461 -1.221 1.00 94.44 184 VAL A N 1
ATOM 1535 C CA . VAL A 1 184 ? -5.997 -13.918 0.158 1.00 94.44 184 VAL A CA 1
ATOM 1536 C C . VAL A 1 184 ? -7.170 -13.645 1.102 1.00 94.44 184 VAL A C 1
ATOM 1538 O O . VAL A 1 184 ? -7.378 -14.410 2.042 1.00 94.44 184 VAL A O 1
ATOM 1541 N N . LEU A 1 185 ? -7.931 -12.570 0.886 1.00 96.56 185 LEU A N 1
ATOM 1542 C CA . LEU A 1 185 ? -9.105 -12.260 1.698 1.00 96.56 185 LEU A CA 1
ATOM 1543 C C . LEU A 1 185 ? -10.301 -13.135 1.282 1.00 96.56 185 LEU A C 1
ATOM 1545 O O . LEU A 1 185 ? -10.558 -13.275 0.086 1.00 96.56 185 LEU A O 1
ATOM 1549 N N . PRO A 1 186 ? -11.059 -13.693 2.246 1.00 97.50 186 PRO A N 1
ATOM 1550 C CA . PRO A 1 186 ? -12.322 -14.366 1.959 1.00 97.50 186 PRO A CA 1
ATOM 1551 C C . PRO A 1 186 ? -13.320 -13.426 1.274 1.00 97.50 186 PRO A C 1
ATOM 1553 O O . PRO A 1 186 ? -13.321 -12.227 1.544 1.00 97.50 186 PRO A O 1
ATOM 1556 N N . GLU A 1 187 ? -14.243 -13.975 0.480 1.00 97.19 187 GLU A N 1
ATOM 1557 C CA . GLU A 1 187 ? -15.288 -13.200 -0.218 1.00 97.19 187 GLU A CA 1
ATOM 1558 C C . GLU A 1 187 ? -16.191 -12.391 0.726 1.00 97.19 187 GLU A C 1
ATOM 1560 O O . GLU A 1 187 ? -16.808 -11.414 0.315 1.00 97.19 187 GLU A O 1
ATOM 1565 N N . THR A 1 188 ? -16.237 -12.755 2.010 1.00 98.19 188 THR A N 1
ATOM 1566 C CA . THR A 1 188 ? -16.956 -12.007 3.048 1.00 98.19 188 THR A CA 1
ATOM 1567 C C . THR A 1 188 ? -16.312 -10.649 3.378 1.00 98.19 188 THR A C 1
ATOM 1569 O O . THR A 1 188 ? -16.895 -9.861 4.120 1.00 98.19 188 THR A O 1
ATOM 1572 N N . PHE A 1 189 ? -15.107 -10.371 2.873 1.00 98.50 189 PHE A N 1
ATOM 1573 C CA . PHE A 1 189 ? -14.443 -9.072 2.962 1.00 98.50 189 PHE A CA 1
ATOM 1574 C C . PHE A 1 189 ? -14.509 -8.361 1.607 1.00 98.50 189 PHE A C 1
ATOM 1576 O O . PHE A 1 189 ? -13.767 -8.680 0.678 1.00 98.50 189 PHE A O 1
ATOM 1583 N N . GLU A 1 190 ? -15.377 -7.359 1.501 1.00 98.38 190 GLU A N 1
ATOM 1584 C CA . GLU A 1 190 ? -15.435 -6.485 0.329 1.00 98.38 190 GLU A CA 1
ATOM 1585 C C . GLU A 1 190 ? -14.257 -5.504 0.353 1.00 98.38 190 GLU A C 1
ATOM 1587 O O . GLU A 1 190 ? -13.985 -4.877 1.375 1.00 98.38 190 GLU A O 1
ATOM 1592 N N . ILE A 1 191 ? -13.545 -5.352 -0.765 1.00 98.31 191 ILE A N 1
ATOM 1593 C CA . ILE A 1 191 ? -12.320 -4.544 -0.829 1.00 98.31 191 ILE A CA 1
ATOM 1594 C C . ILE A 1 191 ? -12.506 -3.406 -1.822 1.00 98.31 191 ILE A C 1
ATOM 1596 O O . ILE A 1 191 ? -12.703 -3.644 -3.015 1.00 98.31 191 ILE A O 1
ATOM 1600 N N . GLU A 1 192 ? -12.292 -2.184 -1.351 1.00 98.62 192 GLU A N 1
ATOM 1601 C CA . GLU A 1 192 ? -12.029 -1.031 -2.200 1.00 98.62 192 GLU A CA 1
ATOM 1602 C C . GLU A 1 192 ? -10.593 -0.558 -1.967 1.00 98.62 192 GLU A C 1
ATOM 1604 O O . GLU A 1 192 ? -10.199 -0.295 -0.831 1.00 98.62 192 GLU A O 1
ATOM 1609 N N . ILE A 1 193 ? -9.786 -0.467 -3.031 1.00 98.50 193 ILE A N 1
ATOM 1610 C CA . ILE A 1 193 ? -8.412 0.030 -2.921 1.00 98.50 193 ILE A CA 1
ATOM 1611 C C . ILE A 1 193 ? -8.308 1.475 -3.404 1.00 98.50 193 ILE A C 1
ATOM 1613 O O . ILE A 1 193 ? -8.754 1.818 -4.500 1.00 98.50 193 ILE A O 1
ATOM 1617 N N . VAL A 1 194 ? -7.650 2.307 -2.605 1.00 98.75 194 VAL A N 1
ATOM 1618 C CA . VAL A 1 194 ? -7.496 3.743 -2.845 1.00 98.75 194 VAL A CA 1
ATOM 1619 C C . VAL A 1 194 ? -6.063 4.186 -2.573 1.00 98.75 194 VAL A C 1
ATOM 1621 O O . VAL A 1 194 ? -5.278 3.484 -1.927 1.00 98.75 194 VAL A O 1
ATOM 1624 N N . GLY A 1 195 ? -5.688 5.357 -3.072 1.00 98.50 195 GLY A N 1
ATOM 1625 C CA . GLY A 1 195 ? -4.379 5.922 -2.785 1.00 98.50 195 GLY A CA 1
ATOM 1626 C C . GLY A 1 195 ? -4.031 7.140 -3.631 1.00 98.50 195 GLY A C 1
ATOM 1627 O O . GLY A 1 195 ? -4.657 7.375 -4.669 1.00 98.50 195 GLY A O 1
ATOM 1628 N N . PRO A 1 196 ? -2.994 7.887 -3.214 1.00 98.31 196 PRO A N 1
ATOM 1629 C CA . PRO A 1 196 ? -2.560 9.089 -3.903 1.00 98.31 196 PRO A CA 1
ATOM 1630 C C . PRO A 1 196 ? -1.940 8.753 -5.260 1.00 98.31 196 PRO A C 1
ATOM 1632 O O . PRO A 1 196 ? -1.353 7.677 -5.450 1.00 98.31 196 PRO A O 1
ATOM 1635 N N . SER A 1 197 ? -2.004 9.728 -6.166 1.00 97.94 197 SER A N 1
ATOM 1636 C CA . SER A 1 197 ? -1.302 9.696 -7.449 1.00 97.94 197 SER A CA 1
ATOM 1637 C C . SER A 1 197 ? 0.219 9.578 -7.278 1.00 97.94 197 SER A C 1
ATOM 1639 O O . SER A 1 197 ? 0.780 9.827 -6.206 1.00 97.94 197 SER A O 1
ATOM 1641 N N . GLY A 1 198 ? 0.926 9.192 -8.337 1.00 96.94 198 GLY A N 1
ATOM 1642 C CA . GLY A 1 198 ? 2.391 9.201 -8.383 1.00 96.94 198 GLY A CA 1
ATOM 1643 C C . GLY A 1 198 ? 2.988 7.938 -8.985 1.00 96.94 198 GLY A C 1
ATOM 1644 O O . GLY A 1 198 ? 2.299 7.142 -9.605 1.00 96.94 198 GLY A O 1
ATOM 1645 N N . GLY A 1 199 ? 4.301 7.765 -8.828 1.00 95.25 199 GLY A N 1
ATOM 1646 C CA . GLY A 1 199 ? 5.015 6.612 -9.376 1.00 95.25 199 GLY A CA 1
ATOM 1647 C C . GLY A 1 199 ? 5.496 6.798 -10.812 1.00 95.25 199 GLY A C 1
ATOM 1648 O O . GLY A 1 199 ? 6.305 5.997 -11.263 1.00 95.25 199 GLY A O 1
ATOM 1649 N N . ARG A 1 200 ? 5.078 7.868 -11.504 1.00 96.19 200 ARG A N 1
ATOM 1650 C CA . ARG A 1 200 ? 5.529 8.206 -12.867 1.00 96.19 200 ARG A CA 1
ATOM 1651 C C . ARG A 1 200 ? 7.057 8.323 -12.970 1.00 96.19 200 ARG A C 1
ATOM 1653 O O . ARG A 1 200 ? 7.639 7.970 -13.989 1.00 96.19 200 ARG A O 1
ATOM 1660 N N . GLN A 1 201 ? 7.693 8.796 -11.900 1.00 95.12 201 GLN A N 1
ATOM 1661 C CA . GLN A 1 201 ? 9.139 8.977 -11.782 1.00 95.12 201 GLN A CA 1
ATOM 1662 C C . GLN A 1 201 ? 9.909 7.692 -11.456 1.00 95.12 201 GLN A C 1
ATOM 1664 O O . GLN A 1 201 ? 11.134 7.725 -11.394 1.00 95.12 201 GLN A O 1
ATOM 1669 N N . ASN A 1 202 ? 9.222 6.580 -11.181 1.00 95.50 202 ASN A N 1
ATOM 1670 C CA . ASN A 1 202 ? 9.914 5.325 -10.921 1.00 95.50 202 ASN A CA 1
ATOM 1671 C C . ASN A 1 202 ? 10.661 4.865 -12.184 1.00 95.50 202 ASN A C 1
ATOM 1673 O O . ASN A 1 202 ? 10.226 5.171 -13.307 1.00 95.50 202 ASN A O 1
ATOM 1677 N N . PRO A 1 203 ? 11.738 4.081 -12.018 1.00 95.69 203 PRO A N 1
ATOM 1678 C CA . PRO A 1 203 ? 12.354 3.393 -13.138 1.00 95.69 203 PRO A CA 1
ATOM 1679 C C . PRO A 1 203 ? 11.335 2.552 -13.910 1.00 95.69 203 PRO A C 1
ATOM 1681 O O . PRO A 1 203 ? 10.436 1.937 -13.326 1.00 95.69 203 PRO A O 1
ATOM 1684 N N . LEU A 1 204 ? 11.457 2.526 -15.230 1.00 94.81 204 LEU A N 1
ATOM 1685 C CA . LEU A 1 204 ? 10.582 1.799 -16.136 1.00 94.81 204 LEU A CA 1
ATOM 1686 C C . LEU A 1 204 ? 10.631 0.302 -15.850 1.00 94.81 204 LEU A C 1
ATOM 1688 O O . LEU A 1 204 ? 9.604 -0.367 -15.898 1.00 94.81 204 LEU A O 1
ATOM 1692 N N . SER A 1 205 ? 11.793 -0.187 -15.430 1.00 94.44 205 SER A N 1
ATOM 1693 C CA . SER A 1 205 ? 12.011 -1.536 -14.923 1.00 94.44 205 SER A CA 1
ATOM 1694 C C . SER A 1 205 ? 11.066 -1.892 -13.757 1.00 94.44 205 SER A C 1
ATOM 1696 O O . SER A 1 205 ? 10.460 -2.965 -13.737 1.00 94.44 205 SER A O 1
ATOM 1698 N N . VAL A 1 206 ? 10.852 -0.962 -12.819 1.00 95.31 206 VAL A N 1
ATOM 1699 C CA . VAL A 1 206 ? 9.918 -1.095 -11.688 1.00 95.31 206 VAL A CA 1
ATOM 1700 C C . VAL A 1 206 ? 8.460 -1.004 -12.144 1.00 95.31 206 VAL A C 1
ATOM 1702 O O . VAL A 1 206 ? 7.593 -1.715 -11.622 1.00 95.31 206 VAL A O 1
ATOM 1705 N N . LEU A 1 207 ? 8.169 -0.128 -13.108 1.00 95.94 207 LEU A N 1
ATOM 1706 C CA . LEU A 1 207 ? 6.826 0.030 -13.668 1.00 95.94 207 LEU A CA 1
ATOM 1707 C C . LEU A 1 207 ? 6.383 -1.229 -14.417 1.00 95.94 207 LEU A C 1
ATOM 1709 O O . LEU A 1 207 ? 5.300 -1.750 -14.150 1.00 95.94 207 LEU A O 1
ATOM 1713 N N . LEU A 1 208 ? 7.242 -1.750 -15.291 1.00 95.00 208 LEU A N 1
ATOM 1714 C CA . LEU A 1 208 ? 7.006 -2.972 -16.051 1.00 95.00 208 LEU A CA 1
ATOM 1715 C C . LEU A 1 208 ? 6.889 -4.191 -15.128 1.00 95.00 208 LEU A C 1
ATOM 1717 O O . LEU A 1 208 ? 5.937 -4.951 -15.287 1.00 95.00 208 LEU A O 1
ATOM 1721 N N . ASP A 1 209 ? 7.745 -4.335 -14.105 1.00 95.19 209 ASP A N 1
ATOM 1722 C CA . ASP A 1 209 ? 7.582 -5.372 -13.068 1.00 95.19 209 ASP A CA 1
ATOM 1723 C C . ASP A 1 209 ? 6.195 -5.287 -12.414 1.00 95.19 209 ASP A C 1
ATOM 1725 O O . ASP A 1 209 ? 5.482 -6.283 -12.297 1.00 95.19 209 ASP A O 1
ATOM 1729 N N . THR A 1 210 ? 5.765 -4.083 -12.032 1.00 95.50 210 THR A N 1
ATOM 1730 C CA . THR A 1 210 ? 4.473 -3.881 -11.363 1.00 95.50 210 THR A CA 1
ATOM 1731 C C . THR A 1 210 ? 3.296 -4.248 -12.273 1.00 95.50 210 THR A C 1
ATOM 1733 O O . THR A 1 210 ? 2.351 -4.909 -11.824 1.00 95.50 210 THR A O 1
ATOM 1736 N N . VAL A 1 211 ? 3.350 -3.864 -13.553 1.00 95.00 211 VAL A N 1
ATOM 1737 C CA . VAL A 1 211 ? 2.343 -4.241 -14.556 1.00 95.00 211 VAL A CA 1
ATOM 1738 C C . VAL A 1 211 ? 2.336 -5.756 -14.757 1.00 95.00 211 VAL A C 1
ATOM 1740 O O . VAL A 1 211 ? 1.286 -6.380 -14.609 1.00 95.00 211 VAL A O 1
ATOM 1743 N N . ALA A 1 212 ? 3.495 -6.366 -15.010 1.00 93.56 212 ALA A N 1
ATOM 1744 C CA . ALA A 1 212 ? 3.615 -7.801 -15.241 1.00 93.56 212 ALA A CA 1
ATOM 1745 C C . ALA A 1 212 ? 3.070 -8.623 -14.074 1.00 93.56 212 ALA A C 1
ATOM 1747 O O . ALA A 1 212 ? 2.237 -9.506 -14.279 1.00 93.56 212 ALA A O 1
ATOM 1748 N N . ARG A 1 213 ? 3.459 -8.290 -12.837 1.00 93.00 213 ARG A N 1
ATOM 1749 C CA . ARG A 1 213 ? 2.957 -8.985 -11.647 1.00 93.00 213 ARG A CA 1
ATOM 1750 C C . ARG A 1 213 ? 1.443 -8.872 -11.508 1.00 93.00 213 ARG A C 1
ATOM 1752 O O . ARG A 1 213 ? 0.792 -9.850 -11.155 1.00 93.00 213 ARG A O 1
ATOM 1759 N N . THR A 1 214 ? 0.881 -7.702 -11.813 1.00 93.69 214 THR A N 1
ATOM 1760 C CA . THR A 1 214 ? -0.574 -7.493 -11.801 1.00 93.69 214 THR A CA 1
ATOM 1761 C C . THR A 1 214 ? -1.273 -8.411 -12.807 1.00 93.69 214 THR A C 1
ATOM 1763 O O . THR A 1 214 ? -2.227 -9.098 -12.448 1.00 93.69 214 THR A O 1
ATOM 1766 N N . GLU A 1 215 ? -0.802 -8.441 -14.056 1.00 90.62 215 GLU A N 1
ATOM 1767 C CA . GLU A 1 215 ? -1.426 -9.222 -15.132 1.00 90.62 215 GLU A CA 1
ATOM 1768 C C . GLU A 1 215 ? -1.272 -10.734 -14.934 1.00 90.62 215 GLU A C 1
ATOM 1770 O O . GLU A 1 215 ? -2.181 -11.501 -15.249 1.00 90.62 215 GLU A O 1
ATOM 1775 N N . ILE A 1 216 ? -0.156 -11.178 -14.357 1.00 89.31 216 ILE A N 1
ATOM 1776 C CA . ILE A 1 216 ? 0.084 -12.591 -14.046 1.00 89.31 216 ILE A CA 1
ATOM 1777 C C . ILE A 1 216 ? -0.861 -13.080 -12.943 1.00 89.31 216 ILE A C 1
ATOM 1779 O O . ILE A 1 216 ? -1.487 -14.128 -13.107 1.00 89.31 216 ILE A O 1
ATOM 1783 N N . ILE A 1 217 ? -1.051 -12.300 -11.872 1.00 89.88 217 ILE A N 1
ATOM 1784 C CA . ILE A 1 217 ? -1.989 -12.675 -10.801 1.00 89.88 217 ILE A CA 1
ATOM 1785 C C . ILE A 1 217 ? -3.434 -12.677 -11.314 1.00 89.88 217 ILE A C 1
ATOM 1787 O O . ILE A 1 217 ? -4.184 -13.598 -11.001 1.00 89.88 217 ILE A O 1
ATOM 1791 N N . LYS A 1 218 ? -3.828 -11.716 -12.166 1.00 88.38 218 LYS A N 1
ATOM 1792 C CA . LYS A 1 218 ? -5.165 -11.713 -12.800 1.00 88.38 218 LYS A CA 1
ATOM 1793 C C . LYS A 1 218 ? -5.455 -12.990 -13.593 1.00 88.38 218 LYS A C 1
ATOM 1795 O O . LYS A 1 218 ? -6.606 -13.404 -13.673 1.00 88.38 218 LYS A O 1
ATOM 1800 N N . LYS A 1 219 ? -4.422 -13.605 -14.175 1.00 87.56 219 LYS A N 1
ATOM 1801 C CA . LYS A 1 219 ? -4.516 -14.876 -14.910 1.00 87.56 219 LYS A CA 1
ATOM 1802 C C . LYS A 1 219 ? -4.520 -16.113 -13.994 1.00 87.56 219 LYS A C 1
ATOM 1804 O O . LYS A 1 219 ? -4.553 -17.226 -14.503 1.00 87.56 219 LYS A O 1
ATOM 1809 N N . GLY A 1 220 ? -4.500 -15.935 -12.671 1.00 84.81 220 GLY A N 1
ATOM 1810 C CA . GLY A 1 220 ? -4.569 -17.018 -11.685 1.00 84.81 220 GLY A CA 1
ATOM 1811 C C . GLY A 1 220 ? -3.218 -17.619 -11.292 1.00 84.81 220 GLY A C 1
ATOM 1812 O O . GLY A 1 220 ? -3.184 -18.635 -10.602 1.00 84.81 220 GLY A O 1
ATOM 1813 N N . TYR A 1 221 ? -2.100 -17.016 -11.704 1.00 82.06 221 TYR A N 1
ATOM 1814 C CA . TYR A 1 221 ? -0.774 -17.501 -11.329 1.00 82.06 221 TYR A CA 1
ATOM 1815 C C . TYR A 1 221 ? -0.316 -16.893 -10.000 1.00 82.06 221 TYR A C 1
ATOM 1817 O O . TYR A 1 221 ? -0.286 -15.673 -9.823 1.00 82.06 221 TYR A O 1
ATOM 1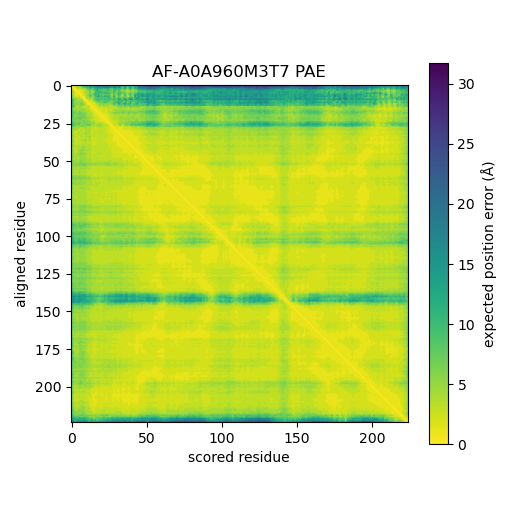825 N N . LEU A 1 222 ? 0.106 -17.757 -9.077 1.00 74.00 222 LEU A N 1
ATOM 1826 C CA . LEU A 1 222 ? 0.736 -17.361 -7.821 1.00 74.00 222 LEU A CA 1
ATOM 1827 C C . LEU A 1 222 ? 2.207 -17.005 -8.055 1.00 74.00 222 LEU A C 1
ATOM 1829 O O . LEU A 1 222 ? 3.004 -17.833 -8.490 1.00 74.00 222 LEU A O 1
ATOM 1833 N N . LEU A 1 223 ? 2.570 -15.770 -7.717 1.00 68.31 223 LEU A N 1
ATOM 1834 C CA . LEU A 1 223 ? 3.962 -15.335 -7.638 1.00 68.31 223 LEU A CA 1
ATOM 1835 C C . LEU A 1 223 ? 4.504 -15.687 -6.246 1.00 68.31 223 LEU A C 1
ATOM 1837 O O . LEU A 1 223 ? 4.406 -14.884 -5.311 1.00 68.31 223 LEU A O 1
ATOM 1841 N N . LEU A 1 224 ? 4.993 -16.923 -6.115 1.00 54.97 224 LEU A N 1
ATOM 1842 C CA . LEU A 1 224 ? 5.671 -17.423 -4.913 1.00 54.97 224 LEU A CA 1
ATOM 1843 C C . LEU A 1 224 ? 7.038 -16.787 -4.678 1.00 54.97 224 LEU A C 1
ATOM 1845 O O . LEU A 1 224 ? 7.585 -16.110 -5.571 1.00 54.97 224 LEU A O 1
#